Protein AF-A0A2T6DEA9-F1 (afdb_monomer)

Secondary structure (DSSP, 8-state):
-EEEEEEEEE-S-HHHHHHHHHSGGGGGGS--TT-EEEEEES-SS--TT-EEEEEEEETTEEEEEEEEEEEEEEEE-PPPPPPHHHHHHHHHHHSPPPPPP--------PPPP-------------EEEEEEEEEEESSSSEEEEEEEEEESSTT-PEEEEEEEEEE-S-SSSHHHHHHHHHHHHHHHHHHHHHHHHHHHTTSS------HHHHHHHHHHHHHHHHHHHHHHHHHHHT---------

pLDDT: mean 80.17, std 16.61, range [42.41, 98.25]

Nearest PDB structures (foldseek):
  2bk0-assembly2_B  TM=6.418E-01  e=5.448E-05  Apium graveolens
  2wql-assembly1_A  TM=6.397E-01  e=1.063E-04  Daucus carota
  6v8l-assembly2_B  TM=5.892E-01  e=2.642E-05  Arachis hypogaea
  6v8s-assembly10_J  TM=6.037E-01  e=7.197E-05  Arachis hypogaea
  4ryv-assembly1_A  TM=5.699E-01  e=7.197E-05  Lupinus luteus

Sequence (247 aa):
METYERSVIIRTAVGKVFDFFRYTPNIRHLAPFPFRVLDVRMPPLPEAGARTEMDVRTWGLFQRWTLLCKEMREPSRDPLPPHPLAQALRIAADSPPAPAPAAAASPSAAPAPEGPSATGCNVHVAFRARIIMQAEFSPFRVWVHTLTLREAAEGGPVELTDRVDYEHRSGVTSLLLGALVRGEMDRLYTFRQGRAKRILEGASKPHTLSSRDEESQHKANAVRILSENEVRFRETDASPGGDKARR

Foldseek 3Di:
DDKDKDKDKFQFAPQLLLLCVQQVVNVQLLFAPPKGFPDWDFDRGDAQQGKIWTWIAHPNDTDIWIKGWHHWFHKDQPWDPQDPVNVVVVVVVPPDPDPPDPDDDDDDDDDDDDDPPPPDPPQGFRIKIKIWMWIPDDQFPTWIWMWIWTASDHSHIIMIMIMIDTHHPDDPVCPVVVVVVNVVVCVSVVSSNVSSSCVRNVVDDPDPPDVVVSVVVVVVVVVVVVVVVVVVVVVVVPPPPPDPDDD

Radius of gyration: 25.63 Å; Cα contacts (8 Å, |Δi|>4): 360; chains: 1; bounding box: 54×74×80 Å

Mean predicted aligned error: 12.55 Å

Structure (mmCIF, N/CA/C/O backbone):
data_AF-A0A2T6DEA9-F1
#
_entry.id   AF-A0A2T6DEA9-F1
#
loop_
_atom_site.group_PDB
_atom_site.id
_atom_site.type_symbol
_atom_site.label_atom_id
_atom_site.label_alt_id
_atom_site.label_comp_id
_atom_site.label_asym_id
_atom_site.label_entity_id
_atom_site.label_seq_id
_atom_site.pdbx_PDB_ins_code
_atom_site.Cartn_x
_atom_site.Cartn_y
_atom_site.Cartn_z
_atom_site.occupancy
_atom_site.B_iso_or_equiv
_atom_site.auth_seq_id
_atom_site.auth_comp_id
_atom_site.auth_asym_id
_atom_site.auth_atom_id
_atom_site.pdbx_PDB_model_num
ATOM 1 N N . MET A 1 1 ? 9.408 13.019 -11.943 1.00 90.94 1 MET A N 1
ATOM 2 C CA . MET A 1 1 ? 8.778 12.336 -10.798 1.00 90.94 1 MET A CA 1
ATOM 3 C C . MET A 1 1 ? 7.283 12.532 -10.912 1.00 90.94 1 MET A C 1
ATOM 5 O O . MET A 1 1 ? 6.853 13.660 -11.117 1.00 90.94 1 MET A O 1
ATOM 9 N N . GLU A 1 2 ? 6.522 11.449 -10.851 1.00 93.19 2 GLU A N 1
ATOM 10 C CA . GLU A 1 2 ? 5.064 11.455 -10.940 1.00 93.19 2 GLU A CA 1
ATOM 11 C C . GLU A 1 2 ? 4.460 10.966 -9.627 1.00 93.19 2 GLU A C 1
ATOM 13 O O . GLU A 1 2 ? 5.074 10.178 -8.908 1.00 93.19 2 GLU A O 1
ATOM 18 N N . THR A 1 3 ? 3.240 11.418 -9.347 1.00 95.38 3 THR A N 1
ATOM 19 C CA . THR A 1 3 ? 2.471 11.012 -8.172 1.00 95.38 3 THR A CA 1
ATOM 20 C C . THR A 1 3 ? 1.111 10.474 -8.603 1.00 95.38 3 THR A C 1
ATOM 22 O O . THR A 1 3 ? 0.393 11.106 -9.387 1.00 95.38 3 THR A O 1
ATOM 25 N N . TYR A 1 4 ? 0.738 9.330 -8.041 1.00 96.44 4 TYR A N 1
ATOM 26 C CA . TYR A 1 4 ? -0.604 8.763 -8.075 1.00 96.44 4 TYR A CA 1
ATOM 27 C C . TYR A 1 4 ? -1.176 8.729 -6.652 1.00 96.44 4 TYR A C 1
ATOM 29 O O . TYR A 1 4 ? -0.461 8.378 -5.718 1.00 96.44 4 TYR A O 1
ATOM 37 N N . GLU A 1 5 ? -2.447 9.081 -6.471 1.00 97.62 5 GLU A N 1
ATOM 38 C CA . GLU A 1 5 ? -3.094 9.098 -5.156 1.00 97.62 5 GLU A CA 1
ATOM 39 C C . GLU A 1 5 ? -4.559 8.673 -5.270 1.00 97.62 5 GLU A C 1
ATOM 41 O O . GLU A 1 5 ? -5.247 9.056 -6.219 1.00 97.62 5 GLU A O 1
ATOM 46 N N . ARG A 1 6 ? -5.036 7.871 -4.312 1.00 96.69 6 ARG A N 1
ATOM 47 C CA . ARG A 1 6 ? -6.435 7.440 -4.236 1.00 96.69 6 ARG A CA 1
ATOM 48 C C . ARG A 1 6 ? -6.865 7.191 -2.794 1.00 96.69 6 ARG A C 1
ATOM 50 O O . ARG A 1 6 ? -6.154 6.507 -2.058 1.00 96.69 6 ARG A O 1
ATOM 57 N N . SER A 1 7 ? -8.064 7.647 -2.438 1.00 96.94 7 SER A N 1
ATOM 58 C CA . SER A 1 7 ? -8.697 7.379 -1.140 1.00 96.94 7 SER A CA 1
ATOM 59 C C . SER A 1 7 ? -9.923 6.466 -1.253 1.00 96.94 7 SER A C 1
ATOM 61 O O . SER A 1 7 ? -10.664 6.506 -2.237 1.00 96.94 7 SER A O 1
ATOM 63 N N . VAL A 1 8 ? -10.187 5.696 -0.195 1.00 96.88 8 VAL A N 1
ATOM 64 C CA . VAL A 1 8 ? -11.438 4.959 0.019 1.00 96.88 8 VAL A CA 1
ATOM 65 C C . VAL A 1 8 ? -11.864 5.040 1.485 1.00 96.88 8 VAL A C 1
ATOM 67 O O . VAL A 1 8 ? -11.031 5.023 2.386 1.00 96.88 8 VAL A O 1
ATOM 70 N N . ILE A 1 9 ? -13.175 5.078 1.730 1.00 96.75 9 ILE A N 1
ATOM 71 C CA . ILE A 1 9 ? -13.744 4.973 3.079 1.00 96.75 9 ILE A CA 1
ATOM 72 C C . ILE A 1 9 ? -14.083 3.512 3.395 1.00 96.75 9 ILE A C 1
ATOM 74 O O . ILE A 1 9 ? -14.836 2.880 2.639 1.00 96.75 9 ILE A O 1
ATOM 78 N N . ILE A 1 10 ? -13.564 3.013 4.521 1.00 96.12 10 ILE A N 1
ATOM 79 C CA . ILE A 1 10 ? -13.783 1.666 5.062 1.00 96.12 10 ILE A CA 1
ATOM 80 C C . ILE A 1 10 ? -14.450 1.779 6.440 1.00 96.12 10 ILE A C 1
ATOM 82 O O . ILE A 1 10 ? -13.928 2.414 7.353 1.00 96.12 10 ILE A O 1
ATOM 86 N N . ARG A 1 11 ? -15.613 1.151 6.606 1.00 95.25 11 ARG A N 1
ATOM 87 C CA . ARG A 1 11 ? -16.423 1.157 7.833 1.00 95.25 11 ARG A CA 1
ATOM 88 C C . ARG A 1 11 ? -15.934 0.099 8.825 1.00 95.25 11 ARG A C 1
ATOM 90 O O . ARG A 1 11 ? -16.594 -0.910 9.053 1.00 95.25 11 ARG A O 1
ATOM 97 N N . THR A 1 12 ? -14.749 0.312 9.384 1.00 93.88 12 THR A N 1
ATOM 98 C CA . THR A 1 12 ? -14.169 -0.532 10.437 1.00 93.88 12 THR A CA 1
ATOM 99 C C . THR A 1 12 ? -13.166 0.272 11.264 1.00 93.88 12 THR A C 1
ATOM 101 O O . THR A 1 12 ? -12.671 1.285 10.786 1.00 93.88 12 THR A O 1
ATOM 104 N N . ALA A 1 13 ? -12.809 -0.213 12.455 1.00 93.00 13 ALA A N 1
ATOM 105 C CA . ALA A 1 13 ? -11.789 0.407 13.302 1.00 93.00 13 ALA A CA 1
ATOM 106 C C . ALA A 1 13 ? -10.409 0.491 12.619 1.00 93.00 13 ALA A C 1
ATOM 108 O O . ALA A 1 13 ? -9.982 -0.459 11.949 1.00 93.00 13 ALA A O 1
ATOM 109 N N . VAL A 1 14 ? -9.683 1.590 12.860 1.00 94.81 14 VAL A N 1
ATOM 110 C CA . VAL A 1 14 ? -8.361 1.870 12.266 1.00 94.81 14 VAL A CA 1
ATOM 111 C C . VAL A 1 14 ? -7.332 0.776 12.535 1.00 94.81 14 VAL A C 1
ATOM 113 O O . VAL A 1 14 ? -6.612 0.397 11.613 1.00 94.81 14 VAL A O 1
ATOM 116 N N . GLY A 1 15 ? -7.316 0.204 13.745 1.00 93.56 15 GLY A N 1
ATOM 117 C CA . GLY A 1 15 ? -6.406 -0.885 14.113 1.00 93.56 15 GLY A CA 1
ATOM 118 C C . GLY A 1 15 ? -6.571 -2.103 13.206 1.00 93.56 15 GLY A C 1
ATOM 119 O O . GLY A 1 15 ? -5.598 -2.608 12.664 1.00 93.56 15 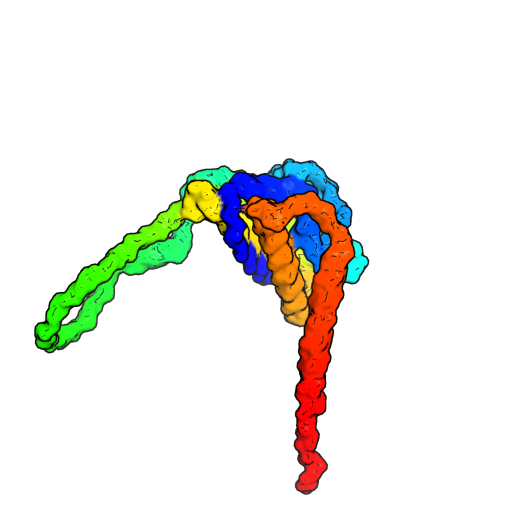GLY A O 1
ATOM 120 N N . LYS A 1 16 ? -7.817 -2.486 12.901 1.00 95.00 16 LYS A N 1
ATOM 121 C CA . LYS A 1 16 ? -8.101 -3.611 11.999 1.00 95.00 16 LYS A CA 1
ATOM 122 C C . LYS A 1 16 ? -7.613 -3.344 10.572 1.00 95.00 16 LYS A C 1
ATOM 124 O O . LYS A 1 16 ? -7.107 -4.253 9.918 1.00 95.00 16 LYS A O 1
ATOM 129 N N . VAL A 1 17 ? -7.778 -2.114 10.070 1.00 96.19 17 VAL A N 1
ATOM 130 C CA . VAL A 1 17 ? -7.259 -1.734 8.743 1.00 96.19 17 VAL A CA 1
ATOM 131 C C . VAL A 1 17 ? -5.733 -1.774 8.748 1.00 96.19 17 VAL A C 1
ATOM 133 O O . VAL A 1 17 ? -5.133 -2.333 7.832 1.00 96.19 17 VAL A O 1
ATOM 136 N N . PHE A 1 18 ? -5.109 -1.216 9.786 1.00 96.25 18 PHE A N 1
ATOM 137 C CA . PHE A 1 18 ? -3.660 -1.194 9.944 1.00 96.25 18 PHE A CA 1
ATOM 138 C C . PHE A 1 18 ? -3.073 -2.606 9.982 1.00 96.25 18 PHE A C 1
ATOM 140 O O . PHE A 1 18 ? -2.222 -2.927 9.154 1.00 96.25 18 PHE A O 1
ATOM 147 N N . ASP A 1 19 ? -3.591 -3.475 10.850 1.00 95.06 19 ASP A N 1
ATOM 148 C CA . ASP A 1 19 ? -3.145 -4.864 10.982 1.00 95.06 19 ASP A CA 1
ATOM 149 C C . ASP A 1 19 ? -3.311 -5.642 9.675 1.00 95.06 19 ASP A C 1
ATOM 151 O O . ASP A 1 19 ? -2.447 -6.434 9.300 1.00 95.06 19 ASP A O 1
ATOM 155 N N . PHE A 1 20 ? -4.384 -5.377 8.924 1.00 96.06 20 PHE A N 1
ATOM 156 C CA . PHE A 1 20 ? -4.600 -5.998 7.622 1.00 96.06 20 PHE A CA 1
ATOM 157 C C . PHE A 1 20 ? -3.511 -5.635 6.604 1.00 96.06 20 PHE A C 1
ATOM 159 O O . PHE A 1 20 ? -3.043 -6.521 5.889 1.00 96.06 20 PHE A O 1
ATOM 166 N N . PHE A 1 21 ? -3.092 -4.368 6.532 1.00 95.75 21 PHE A N 1
ATOM 167 C CA . PHE A 1 21 ? -2.013 -3.947 5.628 1.00 95.75 21 PHE A CA 1
ATOM 168 C C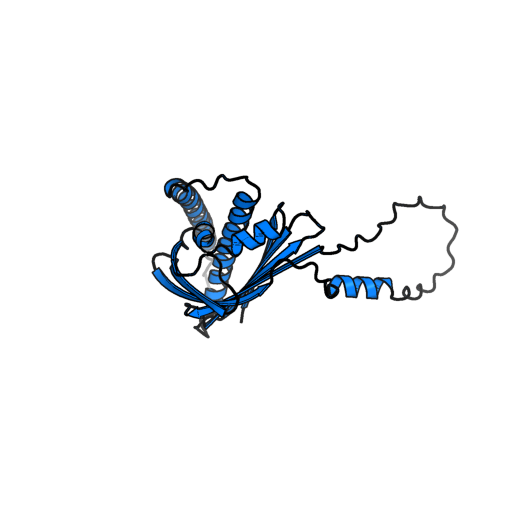 . PHE A 1 21 ? -0.615 -4.265 6.161 1.00 95.75 21 PHE A C 1
ATOM 170 O O . PHE A 1 21 ? 0.304 -4.446 5.362 1.00 95.75 21 PHE A O 1
ATOM 177 N N . ARG A 1 22 ? -0.456 -4.369 7.483 1.00 94.38 22 ARG A N 1
ATOM 178 C CA . ARG A 1 22 ? 0.770 -4.845 8.128 1.00 94.38 22 ARG A CA 1
ATOM 179 C C . ARG A 1 22 ? 0.973 -6.341 7.898 1.00 94.38 22 ARG A C 1
ATOM 181 O O . ARG A 1 22 ? 2.111 -6.762 7.738 1.00 94.38 22 ARG A O 1
ATOM 188 N N . TYR A 1 23 ? -0.094 -7.141 7.845 1.00 94.12 23 TYR A N 1
ATOM 189 C CA . TYR A 1 23 ? 0.009 -8.579 7.606 1.00 94.12 23 TYR A CA 1
ATOM 190 C C . TYR A 1 23 ? 0.319 -8.883 6.139 1.00 94.12 23 TYR A C 1
ATOM 192 O O . TYR A 1 23 ? -0.548 -8.899 5.264 1.00 94.12 23 TYR A O 1
ATOM 200 N N . THR A 1 24 ? 1.589 -9.145 5.863 1.00 89.38 24 THR A N 1
ATOM 201 C CA . THR A 1 24 ? 2.127 -9.165 4.500 1.00 89.38 24 THR A CA 1
ATOM 202 C C . THR A 1 24 ? 1.551 -10.238 3.579 1.00 89.38 24 THR A C 1
ATOM 204 O O . THR A 1 24 ? 1.389 -9.938 2.392 1.00 89.38 24 THR A O 1
ATOM 207 N N . PRO A 1 25 ? 1.136 -11.434 4.050 1.00 90.31 25 PRO A N 1
ATOM 208 C CA . PRO A 1 25 ? 0.460 -12.397 3.184 1.00 90.31 25 PRO A CA 1
ATOM 209 C C . PRO A 1 25 ? -0.828 -11.857 2.546 1.00 90.31 25 PRO A C 1
ATOM 211 O O . PRO A 1 25 ? -1.186 -12.299 1.451 1.00 90.31 25 PRO A O 1
ATOM 214 N N . ASN A 1 26 ? -1.482 -10.852 3.149 1.00 93.69 26 ASN A N 1
ATOM 215 C CA . ASN A 1 26 ? -2.696 -10.256 2.586 1.00 93.69 26 ASN A CA 1
ATOM 216 C C . ASN A 1 26 ? -2.471 -9.593 1.226 1.00 93.69 26 ASN A C 1
ATOM 218 O O . ASN A 1 26 ? -3.418 -9.485 0.447 1.00 93.69 26 ASN A O 1
ATOM 222 N N . ILE A 1 27 ? -1.240 -9.191 0.889 1.00 92.19 27 ILE A N 1
ATOM 223 C CA . ILE A 1 27 ? -0.950 -8.529 -0.389 1.00 92.19 27 ILE A CA 1
ATOM 224 C C . ILE A 1 27 ? -1.313 -9.403 -1.598 1.00 92.19 27 ILE A C 1
ATOM 226 O O . ILE A 1 27 ? -1.732 -8.882 -2.631 1.00 92.19 27 ILE A O 1
ATOM 230 N N . ARG A 1 28 ? -1.249 -10.736 -1.453 1.00 91.69 28 ARG A N 1
ATOM 231 C CA . ARG A 1 28 ? -1.644 -11.692 -2.501 1.00 91.69 28 ARG A CA 1
ATOM 232 C C . ARG A 1 28 ? -3.125 -11.584 -2.855 1.00 91.69 28 ARG A C 1
ATOM 234 O O . ARG A 1 28 ? -3.504 -11.864 -3.985 1.00 91.69 28 ARG A O 1
ATOM 241 N N . HIS A 1 29 ? -3.954 -11.139 -1.914 1.00 91.12 29 HIS A N 1
ATOM 242 C CA . HIS A 1 29 ? -5.386 -10.934 -2.118 1.00 91.12 29 HIS A CA 1
ATOM 243 C C . HIS A 1 29 ? -5.726 -9.557 -2.691 1.00 91.12 29 HIS A C 1
ATOM 245 O O . HIS A 1 29 ? -6.888 -9.308 -2.997 1.00 91.12 29 HIS A O 1
ATOM 251 N N . LEU A 1 30 ? -4.748 -8.656 -2.806 1.00 93.94 30 LEU A N 1
ATOM 252 C CA . LEU A 1 30 ? -4.941 -7.265 -3.224 1.00 93.94 30 LEU A CA 1
ATOM 253 C C . LEU A 1 30 ? -4.434 -6.977 -4.644 1.00 93.94 30 LEU A C 1
ATOM 255 O O . LEU A 1 30 ? -4.515 -5.841 -5.105 1.00 93.94 30 LEU A O 1
ATOM 259 N N . ALA A 1 31 ? -3.916 -7.995 -5.325 1.00 90.19 31 ALA A N 1
ATOM 260 C CA . ALA A 1 31 ? -3.309 -7.913 -6.643 1.00 90.19 31 ALA A CA 1
ATOM 261 C C . ALA A 1 31 ? -4.317 -8.365 -7.727 1.00 90.19 31 ALA A C 1
ATOM 263 O O . ALA A 1 31 ? -4.687 -9.539 -7.742 1.00 90.19 31 ALA A O 1
ATOM 264 N N . PRO A 1 32 ? -4.806 -7.470 -8.608 1.00 87.81 32 PRO A N 1
ATOM 265 C CA . PRO A 1 32 ? -5.711 -7.834 -9.693 1.00 87.81 32 PRO A CA 1
ATOM 266 C C . PRO A 1 32 ? -4.971 -8.498 -10.841 1.00 87.81 32 PRO A C 1
ATOM 268 O O . PRO A 1 32 ? -3.916 -8.027 -11.242 1.00 87.81 32 PRO A O 1
ATOM 271 N N . PHE A 1 33 ? -5.589 -9.460 -11.524 1.00 78.75 33 PHE A N 1
ATOM 272 C CA . PHE A 1 33 ? -5.097 -9.870 -12.842 1.00 78.75 33 PHE A CA 1
ATOM 273 C C . PHE A 1 33 ? -4.982 -8.657 -13.807 1.00 78.75 33 PHE A C 1
ATOM 275 O O . PHE A 1 33 ? -5.868 -7.799 -13.806 1.00 78.75 33 PHE A O 1
ATOM 282 N N . PRO A 1 34 ? -3.931 -8.561 -14.649 1.00 84.62 34 PRO A N 1
ATOM 283 C CA . PRO A 1 34 ? -2.827 -9.508 -14.831 1.00 84.62 34 PRO A CA 1
ATOM 284 C C . PRO A 1 34 ? -1.667 -9.353 -13.833 1.00 84.62 34 PRO A C 1
ATOM 286 O O . PRO A 1 34 ? -0.699 -10.101 -13.946 1.00 84.62 34 PRO A O 1
ATOM 289 N N . PHE A 1 35 ? -1.745 -8.417 -12.885 1.00 87.62 35 PHE A N 1
ATOM 290 C CA . PHE A 1 35 ? -0.771 -8.213 -11.812 1.00 87.62 35 PHE A CA 1
ATOM 291 C C . PHE A 1 35 ? -0.974 -9.248 -10.694 1.00 87.62 35 PHE A C 1
ATOM 293 O O . PHE A 1 35 ? -1.902 -9.173 -9.895 1.00 87.62 35 PHE A O 1
ATOM 300 N N . ARG A 1 36 ? -0.101 -10.250 -10.617 1.00 90.38 36 ARG A N 1
ATOM 301 C CA . ARG A 1 36 ? -0.164 -11.286 -9.578 1.00 90.38 36 ARG A CA 1
ATOM 302 C C . ARG A 1 36 ? 1.068 -11.237 -8.703 1.00 90.38 36 ARG A C 1
ATOM 304 O O . ARG A 1 36 ? 2.186 -11.248 -9.207 1.00 90.38 36 ARG A O 1
ATOM 311 N N . VAL A 1 37 ? 0.853 -11.271 -7.396 1.00 91.50 37 VAL A N 1
ATOM 312 C CA . VAL A 1 37 ? 1.920 -11.548 -6.437 1.00 91.50 37 VAL A CA 1
ATOM 313 C C . VAL A 1 37 ? 2.038 -13.061 -6.305 1.00 91.50 37 VAL A C 1
ATOM 315 O O . VAL A 1 37 ? 1.124 -13.713 -5.803 1.00 91.50 37 VAL A O 1
ATOM 318 N N . LEU A 1 38 ? 3.133 -13.616 -6.817 1.00 91.12 38 LEU A N 1
ATOM 319 C CA . LEU A 1 38 ? 3.389 -15.055 -6.835 1.00 91.12 38 LEU A CA 1
ATOM 320 C C . LEU A 1 38 ? 3.958 -15.528 -5.500 1.00 91.12 38 LEU A C 1
ATOM 322 O O . LEU A 1 38 ? 3.481 -16.509 -4.935 1.00 91.12 38 LEU A O 1
ATOM 326 N N . ASP A 1 39 ? 4.958 -14.807 -4.997 1.00 92.94 39 ASP A N 1
ATOM 327 C CA . ASP A 1 39 ? 5.621 -15.112 -3.737 1.00 92.94 39 ASP A CA 1
ATOM 328 C C . ASP A 1 39 ? 5.935 -13.833 -2.959 1.00 92.94 39 ASP A C 1
ATOM 330 O O . ASP A 1 39 ? 6.097 -12.757 -3.536 1.00 92.94 39 ASP A O 1
ATOM 334 N N . VAL A 1 40 ? 5.989 -13.962 -1.636 1.00 92.38 40 VAL A N 1
ATOM 335 C CA . VAL A 1 40 ? 6.346 -12.885 -0.706 1.00 92.38 40 VAL A CA 1
ATOM 336 C C . VAL A 1 40 ? 7.222 -13.513 0.361 1.00 92.38 40 VAL A C 1
ATOM 338 O O . VAL A 1 40 ? 6.751 -14.362 1.117 1.00 92.38 40 VAL A O 1
ATOM 341 N N . ARG A 1 41 ? 8.485 -13.099 0.421 1.00 92.75 41 ARG A N 1
ATOM 342 C CA . ARG A 1 41 ? 9.465 -13.592 1.390 1.00 92.75 41 ARG A CA 1
ATOM 343 C C . ARG A 1 41 ? 9.732 -12.494 2.398 1.00 92.75 41 ARG A C 1
ATOM 345 O O . ARG A 1 41 ? 10.411 -11.512 2.096 1.00 92.75 41 ARG A O 1
ATOM 352 N N . MET A 1 42 ? 9.124 -12.629 3.570 1.00 83.75 42 MET A N 1
ATOM 353 C CA . MET A 1 42 ? 9.217 -11.655 4.652 1.00 83.75 42 MET A CA 1
ATOM 354 C C . MET A 1 42 ? 8.634 -12.231 5.945 1.00 83.75 42 MET A C 1
ATOM 356 O O . MET A 1 42 ? 7.762 -13.103 5.879 1.00 83.75 42 MET A O 1
ATOM 360 N N . PRO A 1 43 ? 9.028 -11.693 7.112 1.00 81.69 43 PRO A N 1
ATOM 361 C CA . PRO A 1 43 ? 8.222 -11.807 8.315 1.00 81.69 43 PRO A CA 1
ATOM 362 C C . PRO A 1 43 ? 6.751 -11.409 8.068 1.00 81.69 43 PRO A C 1
ATOM 364 O O . PRO A 1 43 ? 6.474 -10.460 7.326 1.00 81.69 43 PRO A O 1
ATOM 367 N N . PRO A 1 44 ? 5.786 -12.090 8.706 1.00 82.25 44 PRO A N 1
ATOM 368 C CA . PRO A 1 44 ? 4.367 -11.774 8.546 1.00 82.25 44 PRO A CA 1
ATOM 369 C C . PRO A 1 44 ? 4.008 -10.363 9.032 1.00 82.25 44 PRO A C 1
ATOM 371 O O . PRO A 1 44 ? 3.039 -9.788 8.548 1.00 82.25 44 PRO A O 1
ATOM 374 N N . LEU A 1 45 ? 4.790 -9.810 9.964 1.00 88.94 45 LEU A N 1
ATOM 375 C CA . LEU A 1 45 ? 4.604 -8.491 10.564 1.00 88.94 45 LEU A CA 1
ATOM 376 C C . LEU A 1 45 ? 5.920 -7.701 10.457 1.00 88.94 45 LEU A C 1
ATOM 378 O O . LEU A 1 45 ? 6.766 -7.815 11.340 1.00 88.94 45 LEU A O 1
ATOM 382 N N . PRO A 1 46 ? 6.141 -6.947 9.370 1.00 89.19 46 PRO A N 1
ATOM 383 C CA . PRO A 1 46 ? 7.345 -6.153 9.203 1.00 89.19 46 PRO A CA 1
ATOM 384 C C . PRO A 1 46 ? 7.338 -4.939 10.132 1.00 89.19 46 PRO A C 1
ATOM 386 O O . PRO A 1 46 ? 6.292 -4.356 10.428 1.00 89.19 46 PRO A O 1
ATOM 389 N N . GLU A 1 47 ? 8.537 -4.542 10.537 1.00 94.12 47 GLU A N 1
ATOM 390 C CA . GLU A 1 47 ? 8.818 -3.296 11.246 1.00 94.12 47 GLU A CA 1
ATOM 391 C C . GLU A 1 47 ? 9.557 -2.319 10.318 1.00 94.12 47 GLU A C 1
ATOM 393 O O . GLU A 1 47 ? 9.969 -2.673 9.207 1.00 94.12 47 GLU A O 1
ATOM 398 N N . ALA A 1 48 ? 9.745 -1.074 10.759 1.00 96.00 48 ALA A N 1
ATOM 399 C CA . ALA A 1 48 ? 10.611 -0.142 10.045 1.00 96.00 48 ALA A CA 1
ATOM 400 C C . ALA A 1 48 ? 12.037 -0.720 9.924 1.00 96.00 48 ALA A C 1
ATOM 402 O O . ALA A 1 48 ? 12.581 -1.283 10.867 1.00 96.00 48 ALA A O 1
ATOM 403 N N . GLY A 1 49 ? 12.636 -0.607 8.741 1.00 96.56 49 GLY A N 1
ATOM 404 C CA . GLY A 1 49 ? 13.911 -1.230 8.386 1.00 96.56 49 GLY A CA 1
ATOM 405 C C . GLY A 1 49 ? 13.792 -2.641 7.799 1.00 96.56 49 GLY A C 1
ATOM 406 O O . GLY A 1 49 ? 14.748 -3.112 7.181 1.00 96.56 49 GLY A O 1
ATOM 407 N N . ALA A 1 50 ? 12.638 -3.309 7.919 1.00 95.88 50 ALA A N 1
ATOM 408 C CA . ALA A 1 50 ? 12.446 -4.637 7.345 1.00 95.88 50 ALA A CA 1
ATOM 409 C C . ALA A 1 50 ? 12.439 -4.599 5.809 1.00 95.88 50 ALA A C 1
ATOM 411 O O . ALA A 1 50 ? 11.883 -3.686 5.187 1.00 95.88 50 ALA A O 1
ATOM 412 N N . ARG A 1 51 ? 13.032 -5.633 5.201 1.00 96.44 51 ARG A N 1
ATOM 413 C CA . ARG A 1 51 ? 13.009 -5.858 3.753 1.00 96.44 51 ARG A CA 1
ATOM 414 C C . ARG A 1 51 ? 11.985 -6.918 3.374 1.00 96.44 51 ARG A C 1
ATOM 416 O O . ARG A 1 51 ? 11.846 -7.942 4.037 1.00 96.44 51 ARG A O 1
ATOM 423 N N . THR A 1 52 ? 11.311 -6.662 2.267 1.00 94.31 52 THR A N 1
ATOM 424 C CA . THR A 1 52 ? 10.365 -7.543 1.596 1.00 94.31 52 THR A CA 1
ATOM 425 C C . THR A 1 52 ? 10.940 -7.928 0.251 1.00 94.31 52 THR A C 1
ATOM 427 O O . THR A 1 52 ? 11.203 -7.045 -0.563 1.00 94.31 52 THR A O 1
ATOM 430 N N . GLU A 1 53 ? 11.031 -9.218 -0.039 1.00 96.50 53 GLU A N 1
ATOM 431 C CA . GLU A 1 53 ? 11.166 -9.666 -1.422 1.00 96.50 53 GLU A CA 1
ATOM 432 C C . GLU A 1 53 ? 9.817 -10.157 -1.929 1.00 96.50 53 GLU A C 1
ATOM 434 O O . GLU A 1 53 ? 9.098 -10.884 -1.240 1.00 96.50 53 GLU A O 1
ATOM 439 N N . MET A 1 54 ? 9.459 -9.739 -3.135 1.00 95.69 54 MET A N 1
ATOM 440 C CA . MET A 1 54 ? 8.201 -10.094 -3.765 1.00 95.69 54 MET A CA 1
ATOM 441 C C . MET A 1 54 ? 8.449 -10.495 -5.211 1.00 95.69 54 MET A C 1
ATOM 443 O O . MET A 1 54 ? 9.039 -9.741 -5.984 1.00 95.69 54 MET A O 1
ATOM 447 N N . ASP A 1 55 ? 7.959 -11.669 -5.584 1.00 95.75 55 ASP A N 1
ATOM 448 C CA . ASP A 1 55 ? 7.951 -12.113 -6.970 1.00 95.75 55 ASP A CA 1
ATOM 449 C C . ASP A 1 55 ? 6.588 -11.758 -7.573 1.00 95.75 55 ASP A C 1
ATOM 451 O O . ASP A 1 55 ? 5.535 -12.216 -7.122 1.00 95.75 55 ASP A O 1
ATOM 455 N N . VAL A 1 56 ? 6.608 -10.897 -8.583 1.00 94.00 56 VAL A N 1
ATOM 456 C CA . VAL A 1 56 ? 5.433 -10.327 -9.238 1.00 94.00 56 VAL A CA 1
ATOM 457 C C . VAL A 1 56 ? 5.385 -10.804 -10.680 1.00 94.00 56 VAL A C 1
ATOM 459 O O . VAL A 1 56 ? 6.403 -10.866 -11.369 1.00 94.00 56 VAL A O 1
ATOM 462 N N . ARG A 1 57 ? 4.186 -11.106 -11.169 1.00 91.62 57 ARG A N 1
ATOM 463 C CA . ARG A 1 57 ? 3.931 -11.324 -12.589 1.00 91.62 5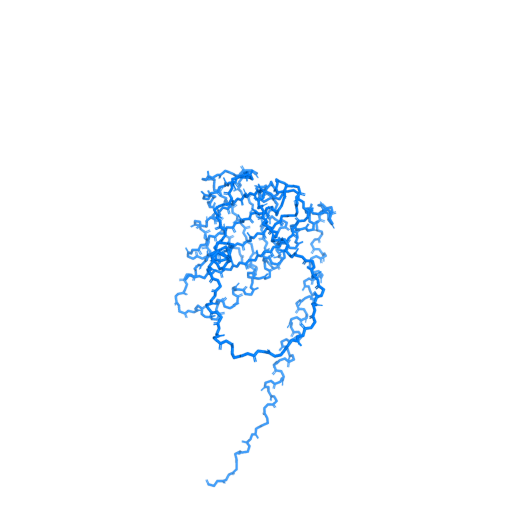7 ARG A CA 1
ATOM 464 C C . ARG A 1 57 ? 3.006 -10.244 -13.111 1.00 91.62 57 ARG A C 1
ATOM 466 O O . ARG A 1 57 ? 1.899 -10.106 -12.607 1.00 91.62 57 ARG A O 1
ATOM 473 N N . THR A 1 58 ? 3.440 -9.536 -14.144 1.00 87.81 58 THR A N 1
ATOM 474 C CA . THR A 1 58 ? 2.689 -8.432 -14.752 1.00 87.81 58 THR A CA 1
ATOM 475 C C . THR A 1 58 ? 2.691 -8.666 -16.256 1.00 87.81 58 THR A C 1
ATOM 477 O O . THR A 1 58 ? 3.757 -8.768 -16.856 1.00 87.81 58 THR A O 1
ATOM 480 N N . TRP A 1 59 ? 1.512 -8.837 -16.866 1.00 82.44 59 TRP A N 1
ATOM 481 C CA . TRP A 1 59 ? 1.372 -9.131 -18.308 1.00 82.44 59 TRP A CA 1
ATOM 482 C C . TRP A 1 59 ? 2.189 -10.348 -18.774 1.00 82.44 59 TRP A C 1
ATOM 484 O O . TRP A 1 59 ? 2.760 -10.374 -19.857 1.00 82.44 59 TRP A O 1
ATOM 494 N N . GLY A 1 60 ? 2.291 -11.367 -17.919 1.00 86.12 60 GLY A N 1
ATOM 495 C CA . GLY A 1 60 ? 3.068 -12.569 -18.208 1.00 86.12 60 GLY A CA 1
ATOM 496 C C . GLY A 1 60 ? 4.557 -12.469 -17.867 1.00 86.12 60 GLY A C 1
ATOM 497 O O . GLY A 1 60 ? 5.157 -13.522 -17.652 1.00 86.12 60 GLY A O 1
ATOM 498 N N . LEU A 1 61 ? 5.115 -11.262 -17.723 1.00 87.56 61 LEU A N 1
ATOM 499 C CA . LEU A 1 61 ? 6.517 -11.025 -17.372 1.00 87.56 61 LEU A CA 1
ATOM 500 C C . LEU A 1 61 ? 6.750 -11.212 -15.875 1.00 87.56 61 LEU A C 1
ATOM 502 O O . LEU A 1 61 ? 6.021 -10.660 -15.051 1.00 87.56 61 LEU A O 1
ATOM 506 N N . PHE A 1 62 ? 7.785 -11.976 -15.537 1.00 93.12 62 PHE A N 1
ATOM 507 C CA . PHE A 1 62 ? 8.235 -12.163 -14.164 1.00 93.12 62 PHE A CA 1
ATOM 508 C C . PHE A 1 62 ? 9.150 -11.010 -13.745 1.00 93.12 62 PHE A C 1
ATOM 510 O O . PHE A 1 62 ? 10.069 -10.637 -14.474 1.00 93.12 62 PHE A O 1
ATOM 517 N N . GLN A 1 63 ? 8.903 -10.453 -12.566 1.00 94.56 63 GLN A N 1
ATOM 518 C CA . GLN A 1 63 ? 9.682 -9.374 -11.981 1.00 94.56 63 GLN A CA 1
ATOM 519 C C . GLN A 1 63 ? 9.890 -9.650 -10.498 1.00 94.56 63 GLN A C 1
ATOM 521 O O . GLN A 1 63 ? 8.937 -9.939 -9.780 1.00 94.56 63 GLN A O 1
ATOM 526 N N . ARG A 1 64 ? 11.121 -9.484 -10.023 1.00 96.19 64 ARG A N 1
ATOM 527 C CA . ARG A 1 64 ? 11.407 -9.452 -8.590 1.00 96.19 64 ARG A CA 1
ATOM 528 C C . ARG A 1 64 ? 11.395 -8.015 -8.101 1.00 96.19 64 ARG A C 1
ATOM 530 O O . ARG A 1 64 ? 11.936 -7.133 -8.764 1.00 96.19 64 ARG A O 1
ATOM 537 N N . TRP A 1 65 ? 10.779 -7.800 -6.952 1.00 96.94 65 TRP A N 1
ATOM 538 C CA . TRP A 1 65 ? 10.744 -6.532 -6.247 1.00 96.94 65 TRP A CA 1
ATOM 539 C C . TRP A 1 65 ? 11.389 -6.706 -4.876 1.00 96.94 65 TRP A C 1
ATOM 541 O O . TRP A 1 65 ? 11.094 -7.673 -4.177 1.00 96.94 65 TRP A O 1
ATOM 551 N N . THR A 1 66 ? 12.225 -5.750 -4.480 1.00 96.88 66 THR A N 1
ATOM 552 C CA . THR A 1 66 ? 12.740 -5.642 -3.109 1.00 96.88 66 THR A CA 1
ATOM 553 C C . THR A 1 66 ? 12.249 -4.328 -2.531 1.00 96.88 66 THR A C 1
ATOM 555 O O . THR A 1 66 ? 12.566 -3.267 -3.071 1.00 96.88 66 THR A O 1
ATOM 558 N N . LEU A 1 67 ? 11.449 -4.390 -1.469 1.00 97.00 67 LEU A N 1
ATOM 559 C CA . LEU A 1 67 ? 10.894 -3.226 -0.784 1.00 97.00 67 LEU A CA 1
ATOM 560 C C . LEU A 1 67 ? 11.511 -3.098 0.607 1.00 97.00 67 LEU A C 1
ATOM 562 O O . LEU A 1 67 ? 11.656 -4.084 1.317 1.00 97.00 67 LEU A O 1
ATOM 566 N N . LEU A 1 68 ? 11.816 -1.876 1.012 1.00 97.25 68 LEU A N 1
ATOM 567 C CA . LEU A 1 68 ? 12.229 -1.504 2.355 1.00 97.25 68 LEU A CA 1
ATOM 568 C C . LEU A 1 68 ? 11.078 -0.760 3.032 1.00 97.25 68 LEU A C 1
ATOM 570 O O . LEU A 1 68 ? 10.611 0.261 2.518 1.00 97.25 68 LEU A O 1
ATOM 574 N N . CYS A 1 69 ? 10.651 -1.232 4.200 1.00 97.25 69 CYS A N 1
ATOM 575 C CA . CYS A 1 69 ? 9.733 -0.491 5.055 1.00 97.25 69 CYS A CA 1
ATOM 576 C C . CYS A 1 69 ? 10.484 0.683 5.694 1.00 97.25 69 CYS A C 1
ATOM 578 O O . CYS A 1 69 ? 11.244 0.503 6.639 1.00 97.25 69 CYS A O 1
ATOM 580 N N . LYS A 1 70 ? 10.323 1.893 5.161 1.00 97.69 70 LYS A N 1
ATOM 581 C CA . LYS A 1 70 ? 11.010 3.097 5.652 1.00 97.69 70 LYS A CA 1
ATOM 582 C C . LYS A 1 70 ? 10.422 3.611 6.959 1.00 97.69 70 LYS A C 1
ATOM 584 O O . LYS A 1 70 ? 11.168 4.006 7.845 1.00 97.69 70 LYS A O 1
ATOM 589 N N . GLU A 1 71 ? 9.099 3.613 7.061 1.00 96.62 71 GLU A N 1
ATOM 590 C CA . GLU A 1 71 ? 8.368 4.080 8.238 1.00 96.62 71 GLU A CA 1
ATOM 591 C C . GLU A 1 71 ? 7.167 3.161 8.461 1.00 96.62 71 GLU A C 1
ATOM 593 O O . GLU A 1 71 ? 6.453 2.824 7.514 1.00 96.62 71 GLU A O 1
ATOM 598 N N . MET A 1 72 ? 6.948 2.782 9.716 1.00 96.25 72 MET A N 1
ATOM 599 C CA . MET A 1 72 ? 5.755 2.088 10.184 1.00 96.25 72 MET A CA 1
ATOM 600 C C . MET A 1 72 ? 5.295 2.816 11.442 1.00 96.25 72 MET A C 1
ATOM 602 O O . MET A 1 72 ? 5.936 2.723 12.485 1.00 96.25 72 MET A O 1
ATOM 606 N N . ARG A 1 73 ? 4.220 3.589 11.325 1.00 95.69 73 ARG A N 1
ATOM 607 C CA . ARG A 1 73 ? 3.607 4.309 12.436 1.00 95.69 73 ARG A CA 1
ATOM 608 C C . ARG A 1 73 ? 2.263 3.676 12.738 1.00 95.69 73 ARG A C 1
ATOM 610 O O . ARG A 1 73 ? 1.357 3.736 11.903 1.00 95.69 73 ARG A O 1
ATOM 617 N N . GLU A 1 74 ? 2.167 3.079 13.916 1.00 94.38 74 GLU A N 1
ATOM 618 C CA . GLU A 1 74 ? 0.933 2.489 14.426 1.00 94.38 74 GLU A CA 1
ATOM 619 C C . GLU A 1 74 ? -0.138 3.565 14.672 1.00 94.38 74 GLU A C 1
ATOM 621 O O . GLU A 1 74 ? 0.202 4.747 14.785 1.00 94.38 74 GLU A O 1
ATOM 626 N N . PRO A 1 75 ? -1.429 3.188 14.734 1.00 92.44 75 PRO A N 1
ATOM 627 C CA . PRO A 1 75 ? -2.500 4.126 15.036 1.00 92.44 75 PRO A CA 1
ATOM 628 C C . PRO A 1 75 ? -2.276 4.819 16.387 1.00 92.44 75 PRO A C 1
ATOM 630 O O . PRO A 1 75 ? -2.469 4.217 17.441 1.00 92.44 75 PRO A O 1
ATOM 633 N N . SER A 1 76 ? -1.894 6.095 16.363 1.00 88.50 76 SER A N 1
ATOM 634 C CA . SER A 1 76 ? -1.777 6.937 17.557 1.00 88.50 76 SER A CA 1
ATOM 635 C C . SER A 1 76 ? -2.848 8.027 17.553 1.00 88.50 76 SER A C 1
ATOM 637 O O . SER A 1 76 ? -3.330 8.443 16.494 1.00 88.50 76 SER A O 1
ATOM 639 N N . ARG A 1 77 ? -3.198 8.513 18.752 1.00 74.25 77 ARG A N 1
ATOM 640 C CA . ARG A 1 77 ? -4.073 9.682 18.955 1.00 74.25 77 ARG A CA 1
ATOM 641 C C . ARG A 1 77 ? -3.345 11.015 18.751 1.00 74.25 77 ARG A C 1
ATOM 643 O O . ARG A 1 77 ? -3.802 12.036 19.263 1.00 74.25 77 ARG A O 1
ATOM 650 N N . ASP A 1 78 ? -2.198 11.022 18.069 1.00 71.06 78 ASP A N 1
ATOM 651 C CA . ASP A 1 78 ? -1.406 12.243 17.939 1.00 71.06 78 ASP A CA 1
ATOM 652 C C . ASP A 1 78 ? -2.265 13.346 17.304 1.00 71.06 78 ASP A C 1
ATOM 654 O O . ASP A 1 78 ? -2.810 13.145 16.207 1.00 71.06 78 ASP A O 1
ATOM 658 N N . PRO A 1 79 ? -2.414 14.506 17.972 1.00 58.62 79 PRO A N 1
ATOM 659 C CA . PRO A 1 79 ? -3.231 15.583 17.452 1.00 58.62 79 PRO A CA 1
ATOM 660 C C . PRO A 1 79 ? -2.699 16.000 16.084 1.00 58.62 79 PRO A C 1
ATOM 662 O O . PRO A 1 79 ? -1.491 16.124 15.865 1.00 58.62 79 PRO A O 1
ATOM 665 N N . LEU A 1 80 ? -3.618 16.206 15.139 1.00 55.47 80 LEU A N 1
ATOM 666 C CA . LEU A 1 80 ? -3.249 16.690 13.819 1.00 55.47 80 LEU A CA 1
ATOM 667 C C . LEU A 1 80 ? -2.447 17.991 13.943 1.00 55.47 80 LEU A C 1
ATOM 669 O O . LEU A 1 80 ? -2.939 18.921 14.587 1.00 55.47 80 LEU A O 1
ATOM 673 N N . PRO A 1 81 ? -1.326 18.157 13.216 1.00 59.56 81 PRO A N 1
ATOM 674 C CA . PRO A 1 81 ? -1.000 19.497 12.760 1.00 59.56 81 PRO A CA 1
ATOM 675 C C . PRO A 1 81 ? -2.210 19.990 11.943 1.00 59.56 81 PRO A C 1
ATOM 677 O O . PRO A 1 81 ? -2.742 19.213 11.139 1.00 59.56 81 PRO A O 1
ATOM 680 N N . PRO A 1 82 ? -2.707 21.216 12.174 1.00 58.50 82 PRO A N 1
ATOM 681 C CA . PRO A 1 82 ? -3.925 21.705 11.538 1.00 58.50 82 PRO A CA 1
ATOM 682 C C . PRO A 1 82 ? -3.842 21.525 10.019 1.00 58.50 82 PRO A C 1
ATOM 684 O O . PRO A 1 82 ? -2.833 21.851 9.396 1.00 58.50 82 PRO A O 1
ATOM 687 N N . HIS A 1 83 ? -4.888 20.949 9.417 1.00 60.16 83 HIS A N 1
ATOM 688 C CA . HIS A 1 83 ? -4.939 20.773 7.967 1.00 60.16 83 HIS A CA 1
ATOM 689 C C . HIS A 1 83 ? -4.810 22.150 7.294 1.00 60.16 83 HIS A C 1
ATOM 691 O O . HIS A 1 83 ? -5.518 23.058 7.727 1.00 60.16 83 HIS A O 1
ATOM 697 N N . PRO A 1 84 ? -4.010 22.332 6.225 1.00 68.38 84 PRO A N 1
ATOM 698 C CA . PRO A 1 84 ? -3.827 23.641 5.594 1.00 68.38 84 PRO A CA 1
ATOM 699 C C . PRO A 1 84 ? -5.148 24.311 5.202 1.00 68.38 84 PRO A C 1
ATOM 701 O O . PRO A 1 84 ? -5.315 25.499 5.429 1.00 68.38 84 PRO A O 1
ATOM 704 N N . LEU A 1 85 ? -6.131 23.546 4.706 1.00 60.09 85 LEU A N 1
ATOM 705 C CA . LEU A 1 85 ? -7.483 24.071 4.452 1.00 60.09 85 LEU A CA 1
ATOM 706 C C . LEU A 1 85 ? -8.249 24.434 5.727 1.00 60.09 85 LEU A C 1
ATOM 708 O O . LEU A 1 85 ? -8.940 25.439 5.735 1.00 60.09 85 LEU A O 1
ATOM 712 N N . ALA A 1 86 ? -8.134 23.659 6.808 1.00 62.31 86 ALA A N 1
ATOM 713 C CA . ALA A 1 86 ? -8.779 24.014 8.074 1.00 62.31 86 ALA A CA 1
ATOM 714 C C . ALA A 1 86 ? -8.132 25.266 8.686 1.00 62.31 86 ALA A C 1
ATOM 716 O O . ALA A 1 86 ? -8.817 26.097 9.270 1.00 62.31 86 ALA A O 1
ATOM 717 N N . GLN A 1 87 ? -6.820 25.425 8.506 1.00 66.56 87 GLN A N 1
ATOM 718 C CA . GLN A 1 87 ? -6.081 26.613 8.908 1.00 66.56 87 GLN A CA 1
ATOM 719 C C . GLN A 1 87 ? -6.441 27.813 8.027 1.00 66.56 87 GLN A C 1
ATOM 721 O O . GLN A 1 87 ? -6.711 28.876 8.563 1.00 66.56 87 GLN A O 1
ATOM 726 N N . ALA A 1 88 ? -6.539 27.640 6.708 1.00 65.25 88 ALA A N 1
ATOM 727 C CA . ALA A 1 88 ? -6.979 28.680 5.782 1.00 65.25 88 ALA A CA 1
ATOM 728 C C . ALA A 1 88 ? -8.432 29.105 6.040 1.00 65.25 88 ALA A C 1
ATOM 730 O O . ALA A 1 88 ? -8.726 30.292 6.012 1.00 65.25 88 ALA A O 1
ATOM 731 N N . LEU A 1 89 ? -9.328 28.161 6.348 1.00 69.25 89 LEU A N 1
ATOM 732 C CA . LEU A 1 89 ? -10.713 28.453 6.722 1.00 69.25 89 LEU A CA 1
ATOM 733 C C . LEU A 1 89 ? -10.804 29.169 8.071 1.00 69.25 89 LEU A C 1
ATOM 735 O O . LEU A 1 89 ? -11.599 30.092 8.193 1.00 69.25 89 LEU A O 1
ATOM 739 N N . ARG A 1 90 ? -9.978 28.802 9.061 1.00 67.94 90 ARG A N 1
ATOM 740 C CA . ARG A 1 90 ? -9.868 29.561 10.318 1.00 67.94 90 ARG A CA 1
ATOM 741 C C . ARG A 1 90 ? -9.335 30.967 10.076 1.00 67.94 90 ARG A C 1
ATOM 743 O O . ARG A 1 90 ? -9.963 31.914 10.508 1.00 67.94 90 ARG A O 1
ATOM 750 N N . ILE A 1 91 ? -8.260 31.115 9.301 1.00 71.88 91 ILE A N 1
ATOM 751 C CA . ILE A 1 91 ? -7.710 32.428 8.928 1.00 71.88 91 ILE A CA 1
ATOM 752 C C . ILE A 1 91 ? -8.760 33.273 8.192 1.00 71.88 91 ILE A C 1
ATOM 754 O O . ILE A 1 91 ? -8.867 34.467 8.448 1.00 71.88 91 ILE A O 1
ATOM 758 N N . ALA A 1 92 ? -9.553 32.673 7.302 1.00 69.69 92 ALA A N 1
ATOM 759 C CA . ALA A 1 92 ? -10.632 33.363 6.602 1.00 69.69 92 ALA A CA 1
ATOM 760 C C . ALA A 1 92 ? -11.800 33.736 7.533 1.00 69.69 92 ALA A C 1
ATOM 762 O O . ALA A 1 92 ? -12.382 34.800 7.361 1.00 69.69 92 ALA A O 1
ATOM 763 N N . ALA A 1 93 ? -12.129 32.891 8.514 1.00 73.06 93 ALA A N 1
ATOM 764 C CA . ALA A 1 93 ? -13.171 33.160 9.507 1.00 73.06 93 ALA A CA 1
ATOM 765 C C . ALA A 1 93 ? -12.746 34.205 10.555 1.00 73.06 93 ALA A C 1
ATOM 767 O O . ALA A 1 93 ? -13.579 34.982 11.009 1.00 73.06 93 ALA A O 1
ATOM 768 N N . ASP A 1 94 ? -11.459 34.238 10.904 1.00 78.12 94 ASP A N 1
ATOM 769 C CA . ASP A 1 94 ? -10.860 35.199 11.836 1.00 78.12 94 ASP A CA 1
ATOM 770 C C . ASP A 1 94 ? -10.454 36.511 11.137 1.00 78.12 94 ASP A C 1
ATOM 772 O O . ASP A 1 94 ? -10.116 37.496 11.797 1.00 78.12 94 ASP A O 1
ATOM 776 N N . SER A 1 95 ? -10.479 36.550 9.798 1.00 77.19 95 SER A N 1
ATOM 777 C CA . SER A 1 95 ? -10.269 37.787 9.049 1.00 77.19 95 SER A CA 1
ATOM 778 C C . SER A 1 95 ? -11.451 38.725 9.299 1.00 77.19 95 SER A C 1
ATOM 780 O O . SER A 1 95 ? -12.600 38.305 9.140 1.00 77.19 95 SER A O 1
ATOM 782 N N . PRO A 1 96 ? -11.208 39.997 9.669 1.00 83.38 96 PRO A N 1
ATOM 783 C CA . PRO A 1 96 ? -12.288 40.956 9.828 1.00 83.38 96 PRO A CA 1
ATOM 784 C C . PRO A 1 96 ? -13.089 41.024 8.522 1.00 83.38 96 PRO A C 1
ATOM 786 O O . PRO A 1 96 ? -12.486 40.978 7.442 1.00 83.38 96 PRO A O 1
ATOM 789 N N . PRO A 1 97 ? -14.431 41.111 8.593 1.00 79.19 97 PRO A N 1
ATOM 790 C CA . PRO A 1 97 ? -15.244 41.229 7.395 1.00 79.19 97 PRO A CA 1
ATOM 791 C C . PRO A 1 97 ? -14.709 42.396 6.570 1.00 79.19 97 PRO A C 1
ATOM 793 O O . PRO A 1 97 ? -14.415 43.464 7.117 1.00 79.19 97 PRO A O 1
ATOM 796 N N . ALA A 1 98 ? -14.542 42.174 5.263 1.00 77.81 98 ALA A N 1
ATOM 797 C CA . ALA A 1 98 ? -14.156 43.240 4.353 1.00 77.81 98 ALA A CA 1
ATOM 798 C C . ALA A 1 98 ? -15.065 44.452 4.620 1.00 77.81 98 ALA A C 1
ATOM 800 O O . ALA A 1 98 ? -16.273 44.252 4.800 1.00 77.81 98 ALA A O 1
ATOM 801 N N . PRO A 1 99 ? -14.513 45.679 4.705 1.00 78.25 99 PRO A N 1
ATOM 802 C CA . PRO A 1 99 ? -15.317 46.859 4.972 1.00 78.25 99 PRO A CA 1
ATOM 803 C C . PRO A 1 99 ? -16.459 46.873 3.967 1.00 78.25 99 PRO A C 1
ATOM 805 O O . PRO A 1 99 ? -16.226 46.778 2.759 1.00 78.25 99 PRO A O 1
ATOM 808 N N . ALA A 1 100 ? -17.688 46.900 4.486 1.00 67.06 100 ALA A N 1
ATOM 809 C CA . ALA A 1 100 ? -18.871 46.889 3.651 1.00 67.06 100 ALA A CA 1
ATOM 810 C C . ALA A 1 100 ? -18.710 47.993 2.594 1.00 67.06 100 ALA A C 1
ATOM 812 O O . ALA A 1 100 ? -18.359 49.121 2.964 1.00 67.06 100 ALA A O 1
ATOM 813 N N . PRO A 1 101 ? -18.908 47.698 1.295 1.00 69.94 101 PRO A N 1
ATOM 814 C CA . PRO A 1 101 ? -18.950 48.754 0.298 1.00 69.94 101 PRO A CA 1
ATOM 815 C C . PRO A 1 101 ? -19.980 49.767 0.786 1.00 69.94 101 PRO A C 1
ATOM 817 O O . PRO A 1 101 ? -21.077 49.365 1.170 1.00 69.94 101 PRO A O 1
ATOM 820 N N . ALA A 1 102 ? -19.587 51.041 0.863 1.00 65.50 102 ALA A N 1
ATOM 821 C CA . ALA A 1 102 ? -20.410 52.111 1.411 1.00 65.50 102 ALA A CA 1
ATOM 822 C C . ALA A 1 102 ? -21.795 52.083 0.746 1.00 65.50 102 ALA A C 1
ATOM 824 O O . ALA A 1 102 ? -21.965 52.521 -0.392 1.00 65.50 102 ALA A O 1
ATOM 825 N N . ALA A 1 103 ? -22.766 51.482 1.433 1.00 54.91 103 ALA A N 1
ATOM 826 C CA . ALA A 1 103 ? -24.094 51.264 0.900 1.00 54.91 103 ALA A CA 1
ATOM 827 C C . ALA A 1 103 ? -24.895 52.545 1.108 1.00 54.91 103 ALA A C 1
ATOM 829 O O . ALA A 1 103 ? -25.168 52.960 2.236 1.00 54.91 103 ALA A O 1
ATOM 830 N N . ALA A 1 104 ? -25.242 53.172 -0.014 1.00 58.28 104 ALA A N 1
ATOM 831 C CA . ALA A 1 104 ? -26.269 54.191 -0.088 1.00 58.28 104 ALA A CA 1
ATOM 832 C C . ALA A 1 104 ? -27.572 53.672 0.548 1.00 58.28 104 ALA A C 1
ATOM 834 O O . ALA A 1 104 ? -27.923 52.501 0.408 1.00 58.28 104 ALA A O 1
ATOM 835 N N . ALA A 1 105 ? -28.246 54.564 1.270 1.00 50.94 105 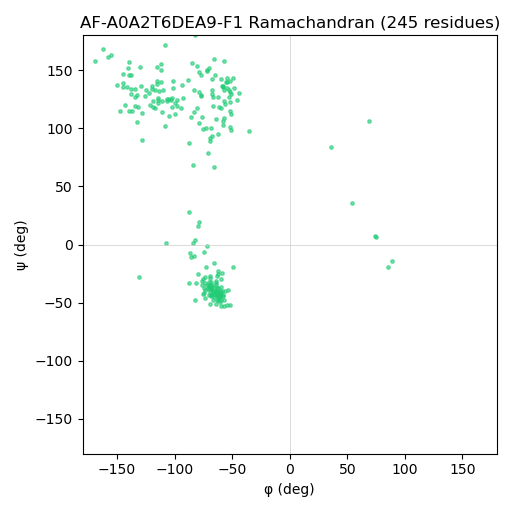ALA A N 1
ATOM 836 C CA . ALA A 1 105 ? -29.394 54.300 2.127 1.00 50.94 105 ALA A CA 1
ATOM 837 C C . ALA A 1 105 ? -30.475 53.397 1.495 1.00 50.94 105 ALA A C 1
ATOM 839 O O . ALA A 1 105 ? -31.034 53.709 0.443 1.00 50.94 105 ALA A O 1
ATOM 840 N N . SER A 1 106 ? -30.797 52.306 2.194 1.00 53.31 106 SER A N 1
ATOM 841 C CA . SER A 1 106 ? -31.905 51.389 1.895 1.00 53.31 106 SER A CA 1
ATOM 842 C C . SER A 1 106 ? -33.256 51.924 2.387 1.00 53.31 106 SER A C 1
ATOM 844 O O . SER A 1 106 ? -33.304 52.570 3.436 1.00 53.31 106 SER A O 1
ATOM 846 N N . PRO A 1 107 ? -34.382 51.534 1.764 1.00 58.66 107 PRO A N 1
ATOM 847 C CA . PRO A 1 107 ? -35.654 51.407 2.456 1.00 58.66 107 PRO A CA 1
ATOM 848 C C . PRO A 1 107 ? -35.833 50.004 3.069 1.00 58.66 107 PRO A C 1
ATOM 850 O O . PRO A 1 107 ? -35.450 48.982 2.505 1.00 58.66 107 PRO A O 1
ATOM 853 N N . SER A 1 108 ? -36.421 50.028 4.264 1.00 61.16 108 SER A N 1
ATOM 854 C CA . SER A 1 108 ? -36.765 48.946 5.193 1.00 61.16 108 SER A CA 1
ATOM 855 C C . SER A 1 108 ? -37.411 47.701 4.560 1.00 61.16 108 SER A C 1
ATOM 857 O O . SER A 1 108 ? -38.409 47.813 3.848 1.00 61.16 108 SER A O 1
ATOM 859 N N . ALA A 1 109 ? -36.891 46.514 4.894 1.00 54.03 109 ALA A N 1
ATOM 860 C CA . ALA A 1 109 ? -37.512 45.219 4.612 1.00 54.03 109 ALA A CA 1
ATOM 861 C C . ALA A 1 109 ? -37.388 44.266 5.820 1.00 54.03 109 ALA A C 1
ATOM 863 O O . ALA A 1 109 ? -36.423 44.317 6.579 1.00 54.03 109 ALA A O 1
ATOM 864 N N . ALA A 1 110 ? -38.426 43.442 5.976 1.00 60.06 110 ALA A N 1
ATOM 865 C CA . ALA A 1 110 ? -38.808 42.607 7.118 1.00 60.06 110 ALA A CA 1
ATOM 866 C C . ALA A 1 110 ? -37.762 41.573 7.615 1.00 60.06 110 ALA A C 1
ATOM 868 O O . ALA A 1 110 ? -36.900 41.149 6.844 1.00 60.06 110 ALA A O 1
ATOM 869 N N . PRO A 1 111 ? -37.868 41.114 8.884 1.00 61.41 111 PRO A N 1
ATOM 870 C CA . PRO A 1 111 ? -36.946 40.142 9.474 1.00 61.41 111 PRO A CA 1
ATOM 871 C C . PRO A 1 111 ? -37.060 38.758 8.815 1.00 61.41 111 PRO A C 1
ATOM 873 O O . PRO A 1 111 ? -38.143 38.179 8.727 1.00 61.41 111 PRO A O 1
ATOM 876 N N . ALA A 1 112 ? -35.921 38.227 8.366 1.00 60.38 112 ALA A N 1
ATOM 877 C CA . ALA A 1 112 ? -35.791 36.875 7.831 1.00 60.38 112 ALA A CA 1
ATOM 878 C C . ALA A 1 112 ? -35.726 35.826 8.966 1.00 60.38 112 ALA A C 1
ATOM 880 O O . ALA A 1 112 ? -35.198 36.129 10.037 1.00 60.38 112 ALA A O 1
ATOM 881 N N . PRO A 1 113 ? -36.229 34.595 8.748 1.00 61.94 113 PRO A N 1
ATOM 882 C CA . PRO A 1 113 ? -36.169 33.524 9.738 1.00 61.94 113 PRO A CA 1
ATOM 883 C C . PRO A 1 113 ? -34.727 33.053 9.966 1.00 61.94 113 PRO A C 1
ATOM 885 O O . PRO A 1 113 ? -33.985 32.788 9.018 1.00 61.94 113 PRO A O 1
ATOM 888 N N . GLU A 1 114 ? -34.354 32.931 11.239 1.00 53.38 114 GLU A N 1
ATOM 889 C CA . GLU A 1 114 ? -33.087 32.371 11.707 1.00 53.38 114 GLU A CA 1
ATOM 890 C C . GLU A 1 114 ? -32.931 30.930 11.195 1.00 53.38 114 GLU A C 1
ATOM 892 O O . GLU A 1 114 ? -33.573 29.992 11.671 1.00 53.38 114 GLU A O 1
ATOM 897 N N . GLY A 1 115 ? -32.100 30.755 10.167 1.00 56.25 115 GLY A N 1
ATOM 898 C CA . GLY A 1 115 ? -31.698 29.439 9.686 1.00 56.25 115 GLY A CA 1
ATOM 899 C C . GLY A 1 115 ? -30.771 28.745 10.691 1.00 56.25 115 GLY A C 1
ATOM 900 O O . GLY A 1 115 ? -30.048 29.422 11.427 1.00 56.25 115 GLY A O 1
ATOM 901 N N . PRO A 1 116 ? -30.756 27.400 10.730 1.00 55.88 116 PRO A N 1
ATOM 902 C CA . PRO A 1 116 ? -29.916 26.653 11.655 1.00 55.88 116 PRO A CA 1
ATOM 903 C C . PRO A 1 116 ? -28.445 27.000 11.420 1.00 55.88 116 PRO A C 1
ATOM 905 O O . PRO A 1 116 ? -27.891 26.761 10.346 1.00 55.88 116 PRO A O 1
ATOM 908 N N . SER A 1 117 ? -27.835 27.578 12.453 1.00 51.12 117 SER A N 1
ATOM 909 C CA . SER A 1 117 ? -26.410 27.875 12.522 1.00 51.12 117 SER A CA 1
ATOM 910 C C . SER A 1 117 ? -25.617 26.609 12.193 1.00 51.12 117 SER A C 1
ATOM 912 O O . SER A 1 117 ? -25.698 25.603 12.903 1.00 51.12 117 SER A O 1
ATOM 914 N N . ALA A 1 118 ? -24.887 26.640 11.077 1.00 46.62 118 ALA A N 1
ATOM 915 C CA . ALA A 1 118 ? -23.978 25.583 10.666 1.00 46.62 118 ALA A CA 1
ATOM 916 C C . ALA A 1 118 ? -22.762 25.600 11.600 1.00 46.62 118 ALA A C 1
ATOM 918 O O . ALA A 1 118 ? -21.709 26.145 11.271 1.00 46.62 118 ALA A O 1
ATOM 919 N N . THR A 1 119 ? -22.922 25.033 12.796 1.00 48.84 119 THR A N 1
ATOM 920 C CA . THR A 1 119 ? -21.830 24.822 13.742 1.00 48.84 119 THR A CA 1
ATOM 921 C C . THR A 1 119 ? -20.761 23.994 13.041 1.00 48.84 119 THR A C 1
ATOM 923 O O . THR A 1 119 ? -20.964 22.817 12.737 1.00 48.84 119 THR A O 1
ATOM 926 N N . GLY A 1 120 ? -19.641 24.649 12.730 1.00 47.50 120 GLY A N 1
ATOM 927 C CA . GLY A 1 120 ? -18.510 24.071 12.027 1.00 47.50 120 GLY A CA 1
ATOM 928 C C . GLY A 1 120 ? -18.086 22.769 12.689 1.00 47.50 120 GLY A C 1
ATOM 929 O O . GLY A 1 120 ? -17.592 22.755 13.817 1.00 47.50 120 GLY A O 1
ATOM 930 N N . CYS A 1 121 ? -18.296 21.667 11.977 1.00 42.41 121 CYS A N 1
ATOM 931 C CA . CYS A 1 121 ? -17.831 20.358 12.389 1.00 42.41 121 CYS A CA 1
ATOM 932 C C . CYS A 1 121 ? -16.299 20.377 12.283 1.00 42.41 121 CYS A C 1
ATOM 934 O O . CYS A 1 121 ? -15.728 20.105 11.228 1.00 42.41 121 CYS A O 1
ATOM 936 N N . ASN A 1 122 ? -15.619 20.783 13.360 1.00 52.94 122 ASN A N 1
ATOM 937 C CA . ASN A 1 122 ? -14.195 20.522 13.523 1.00 52.94 122 ASN A CA 1
ATOM 938 C C . ASN A 1 122 ? -14.058 18.998 13.574 1.00 52.94 122 ASN A C 1
ATOM 940 O O . ASN A 1 122 ? -14.275 18.379 14.614 1.00 52.94 122 ASN A O 1
ATOM 944 N N . VAL A 1 123 ? -13.764 18.385 12.428 1.00 55.59 123 VAL A N 1
ATOM 945 C CA . VAL A 1 123 ? -13.490 16.952 12.340 1.00 55.59 123 VAL A CA 1
ATOM 946 C C . VAL A 1 123 ? -12.155 16.717 13.038 1.00 55.59 123 VAL A C 1
ATOM 948 O O . VAL A 1 123 ? -11.080 16.864 12.454 1.00 55.59 123 VAL A O 1
ATOM 951 N N . HIS A 1 124 ? -12.224 16.428 14.333 1.00 59.88 124 HIS A N 1
ATOM 952 C CA . HIS A 1 124 ? -11.090 15.952 15.101 1.00 59.88 124 HIS A CA 1
ATOM 953 C C . HIS A 1 124 ? -10.757 14.554 14.592 1.00 59.88 124 HIS A C 1
ATOM 955 O O . HIS A 1 124 ? -11.421 13.588 14.948 1.00 59.88 124 HIS A O 1
ATOM 961 N N . VAL A 1 125 ? -9.738 14.443 13.740 1.00 61.50 125 VAL A N 1
ATOM 962 C CA . VAL A 1 125 ? -9.218 13.123 13.373 1.00 61.50 125 VAL A CA 1
ATOM 963 C C . VAL A 1 125 ? -8.700 12.478 14.649 1.00 61.50 125 VAL A C 1
ATOM 965 O O . VAL A 1 125 ? -7.796 13.010 15.295 1.00 61.50 125 VAL A O 1
ATOM 968 N N . ALA A 1 126 ? -9.298 11.351 15.003 1.00 69.25 126 ALA A N 1
ATOM 969 C CA . ALA A 1 126 ? -9.033 10.689 16.267 1.00 69.25 126 ALA A CA 1
ATOM 970 C C . ALA A 1 126 ? -7.753 9.849 16.211 1.00 69.25 126 ALA A C 1
ATOM 972 O O . ALA A 1 126 ? -7.047 9.750 17.210 1.00 69.25 126 ALA A O 1
ATOM 973 N N . PHE A 1 127 ? -7.438 9.274 15.044 1.00 76.31 127 PHE A N 1
ATOM 974 C CA . PHE A 1 127 ? -6.295 8.381 14.883 1.00 76.31 127 PHE A CA 1
ATOM 975 C C . PHE A 1 127 ? -5.614 8.515 13.527 1.00 76.31 127 PHE A C 1
ATOM 977 O O . PHE A 1 127 ? -6.260 8.744 12.494 1.00 76.31 127 PHE A O 1
ATOM 984 N N . ARG A 1 128 ? -4.290 8.320 13.535 1.00 87.06 128 ARG A N 1
ATOM 985 C CA . ARG A 1 128 ? -3.455 8.268 12.334 1.00 87.06 128 ARG A CA 1
ATOM 986 C C . ARG A 1 128 ? -2.491 7.101 12.372 1.00 87.06 128 ARG A C 1
ATOM 988 O O . ARG A 1 128 ? -1.776 6.925 13.347 1.00 87.06 128 ARG A O 1
ATOM 995 N N . ALA A 1 129 ? -2.414 6.386 11.259 1.00 93.81 129 ALA A N 1
ATOM 996 C CA . ALA A 1 129 ? -1.356 5.419 11.005 1.00 93.81 129 ALA A CA 1
ATOM 997 C C . ALA A 1 129 ? -0.745 5.656 9.625 1.00 93.81 129 ALA A C 1
ATOM 999 O O . ALA A 1 129 ? -1.400 6.194 8.722 1.00 93.81 129 ALA A O 1
ATOM 1000 N N . ARG A 1 130 ? 0.521 5.270 9.464 1.00 96.06 130 ARG A N 1
ATOM 1001 C CA . ARG A 1 130 ? 1.265 5.471 8.218 1.00 96.06 130 ARG A CA 1
ATOM 1002 C C . ARG A 1 130 ? 2.223 4.320 7.958 1.00 96.06 130 ARG A C 1
ATOM 1004 O O . ARG A 1 130 ? 2.954 3.916 8.853 1.00 96.06 130 ARG A O 1
ATOM 1011 N N . ILE A 1 131 ? 2.261 3.850 6.718 1.00 96.62 131 ILE A N 1
ATOM 1012 C CA . ILE A 1 131 ? 3.235 2.864 6.243 1.00 96.62 131 ILE A CA 1
ATOM 1013 C C . ILE A 1 131 ? 3.923 3.445 5.012 1.00 96.62 131 ILE A C 1
ATOM 1015 O O . ILE A 1 131 ? 3.242 3.886 4.086 1.00 96.62 131 ILE A O 1
ATOM 1019 N N . ILE A 1 132 ? 5.255 3.464 4.989 1.00 97.69 132 ILE A N 1
ATOM 1020 C CA . ILE A 1 132 ? 6.036 3.891 3.823 1.00 97.69 132 ILE A CA 1
ATOM 1021 C C . ILE A 1 132 ? 6.900 2.730 3.352 1.00 97.69 132 ILE A C 1
ATOM 1023 O O . ILE A 1 132 ? 7.808 2.296 4.057 1.00 97.69 132 ILE A O 1
ATOM 1027 N N . MET A 1 133 ? 6.660 2.286 2.124 1.00 97.62 133 MET A N 1
ATOM 1028 C CA . MET A 1 133 ? 7.438 1.256 1.446 1.00 97.62 133 MET A CA 1
ATOM 1029 C C . MET A 1 133 ? 8.216 1.892 0.299 1.00 97.62 133 MET A C 1
ATOM 1031 O O . MET A 1 133 ? 7.627 2.489 -0.600 1.00 97.62 133 MET A O 1
ATOM 1035 N N . GLN A 1 134 ? 9.535 1.744 0.296 1.00 98.06 134 GLN A N 1
ATOM 1036 C CA . GLN A 1 134 ? 10.387 2.191 -0.803 1.00 98.06 134 GLN A CA 1
ATOM 1037 C C . GLN A 1 134 ? 10.945 0.981 -1.541 1.00 98.06 134 GLN A C 1
ATOM 1039 O O . GLN A 1 134 ? 11.473 0.077 -0.904 1.00 98.06 134 GLN A O 1
ATOM 1044 N N . ALA A 1 135 ? 10.888 0.965 -2.870 1.00 97.75 135 ALA A N 1
ATOM 1045 C CA . ALA A 1 135 ? 11.573 -0.081 -3.615 1.00 97.75 135 ALA A CA 1
ATOM 1046 C C . ALA A 1 135 ? 13.085 0.183 -3.673 1.00 97.75 135 ALA A C 1
ATOM 1048 O O . ALA A 1 135 ? 13.522 1.257 -4.087 1.00 97.75 135 ALA A O 1
ATOM 1049 N N . GLU A 1 136 ? 13.875 -0.814 -3.286 1.00 97.44 136 GLU A N 1
ATOM 1050 C CA . GLU A 1 136 ? 15.320 -0.881 -3.532 1.00 97.44 136 GLU A CA 1
ATOM 1051 C C . GLU A 1 136 ? 15.604 -1.532 -4.897 1.00 97.44 136 GLU A C 1
ATOM 1053 O O . GLU A 1 136 ? 16.529 -1.134 -5.602 1.00 97.44 136 GLU A O 1
ATOM 1058 N N . PHE A 1 137 ? 14.765 -2.490 -5.310 1.00 96.62 137 PHE A N 1
ATOM 1059 C CA . PHE A 1 137 ? 14.837 -3.141 -6.619 1.00 96.62 137 PHE A CA 1
ATOM 1060 C C . PHE A 1 137 ? 13.441 -3.218 -7.248 1.00 96.62 137 PHE A C 1
ATOM 1062 O O . PHE A 1 137 ? 12.526 -3.796 -6.665 1.00 96.62 137 PHE A O 1
ATOM 1069 N N . SER A 1 138 ? 13.261 -2.590 -8.415 1.00 94.56 138 SER A N 1
ATOM 1070 C CA . SER A 1 138 ? 11.998 -2.551 -9.169 1.00 94.56 138 SER A CA 1
ATOM 1071 C C . SER A 1 138 ? 12.250 -2.133 -10.634 1.00 94.56 138 SER A C 1
ATOM 1073 O O . SER A 1 138 ? 13.344 -1.636 -10.945 1.00 94.56 138 SER A O 1
ATOM 1075 N N . PRO A 1 139 ? 11.263 -2.274 -11.545 1.00 91.38 139 PRO A N 1
ATOM 1076 C CA . PRO A 1 139 ? 11.357 -1.721 -12.901 1.00 91.38 139 PRO A CA 1
ATOM 1077 C C . PRO A 1 139 ? 11.380 -0.183 -12.932 1.00 91.38 139 PRO A C 1
ATOM 1079 O O . PRO A 1 139 ? 11.777 0.408 -13.937 1.00 91.38 139 PRO A O 1
ATOM 1082 N N . PHE A 1 140 ? 10.989 0.478 -11.842 1.00 92.88 140 PHE A N 1
ATOM 1083 C CA . PHE A 1 140 ? 11.059 1.927 -11.701 1.00 92.88 140 PHE A CA 1
ATOM 1084 C C . PHE A 1 140 ? 12.451 2.359 -11.226 1.00 92.88 140 PHE A C 1
ATOM 1086 O O . PHE A 1 140 ? 13.204 1.580 -10.636 1.00 92.88 140 PHE A O 1
ATOM 1093 N N . ARG A 1 141 ? 12.819 3.610 -11.516 1.00 94.31 141 ARG A N 1
ATOM 1094 C CA . ARG A 1 141 ? 14.013 4.249 -10.947 1.00 94.31 141 ARG A CA 1
ATOM 1095 C C . ARG A 1 141 ? 13.759 4.648 -9.497 1.00 94.31 141 ARG A C 1
ATOM 1097 O O . ARG A 1 141 ? 14.613 4.439 -8.645 1.00 94.31 141 ARG A O 1
ATOM 1104 N N . VAL A 1 142 ? 12.574 5.196 -9.240 1.00 95.81 142 VAL A N 1
ATOM 1105 C CA . VAL A 1 142 ? 12.076 5.544 -7.909 1.00 95.81 142 VAL A CA 1
ATOM 1106 C C . VAL A 1 142 ? 10.690 4.940 -7.758 1.00 95.81 142 VAL A C 1
ATOM 1108 O O . VAL A 1 142 ? 9.881 5.016 -8.682 1.00 95.81 142 VAL A O 1
ATOM 1111 N N . TRP A 1 143 ? 10.426 4.347 -6.600 1.00 97.31 143 TRP A N 1
ATOM 1112 C CA . TRP A 1 143 ? 9.100 3.900 -6.197 1.00 97.31 143 TRP A CA 1
ATOM 1113 C C . TRP A 1 143 ? 8.968 4.040 -4.685 1.00 97.31 143 TRP A C 1
ATOM 1115 O O . TRP A 1 143 ? 9.668 3.357 -3.932 1.00 97.31 143 TRP A O 1
ATOM 1125 N N . VAL A 1 144 ? 8.072 4.917 -4.248 1.00 98.12 144 VAL A N 1
ATOM 1126 C CA . VAL A 1 144 ? 7.728 5.125 -2.842 1.00 98.12 144 VAL A CA 1
ATOM 1127 C C . VAL A 1 144 ? 6.217 5.033 -2.713 1.00 98.12 144 VAL A C 1
ATOM 1129 O O . VAL A 1 144 ? 5.485 5.874 -3.222 1.00 98.12 144 VAL A O 1
ATOM 1132 N N . HIS A 1 145 ? 5.743 4.004 -2.023 1.00 97.88 145 HIS A N 1
ATOM 1133 C CA . HIS A 1 145 ? 4.334 3.822 -1.708 1.00 97.88 145 HIS A CA 1
ATOM 1134 C C . HIS A 1 145 ? 4.088 4.227 -0.255 1.00 97.88 145 HIS A C 1
ATOM 1136 O O . HIS A 1 145 ? 4.649 3.645 0.669 1.00 97.88 145 HIS A O 1
ATOM 1142 N N . THR A 1 146 ? 3.254 5.244 -0.061 1.00 98.25 146 THR A N 1
ATOM 1143 C CA . THR A 1 146 ? 2.773 5.704 1.239 1.00 98.25 146 THR A CA 1
ATOM 1144 C C . THR A 1 146 ? 1.316 5.290 1.409 1.00 98.25 146 THR A C 1
ATOM 1146 O O . THR A 1 146 ? 0.458 5.682 0.622 1.00 98.25 146 THR A O 1
ATOM 1149 N N . LEU A 1 147 ? 1.028 4.550 2.472 1.00 97.88 147 LEU A N 1
ATOM 1150 C CA . LEU A 1 147 ? -0.321 4.247 2.929 1.00 97.88 147 LEU A CA 1
ATOM 1151 C C . LEU A 1 147 ? -0.612 5.088 4.169 1.00 97.88 147 LEU A C 1
ATOM 1153 O O . LEU A 1 147 ? 0.150 5.050 5.134 1.00 97.88 147 LEU A O 1
ATOM 1157 N N . THR A 1 148 ? -1.698 5.854 4.141 1.00 96.75 148 THR A N 1
ATOM 1158 C CA . THR A 1 148 ? -2.145 6.678 5.271 1.00 96.75 148 THR A CA 1
ATOM 1159 C C . THR A 1 148 ? -3.536 6.239 5.695 1.00 96.75 148 THR A C 1
ATOM 1161 O O . THR A 1 148 ? -4.413 6.074 4.850 1.00 96.75 148 THR A O 1
ATOM 1164 N N . LEU A 1 149 ? -3.736 6.075 7.000 1.00 96.12 149 LEU A N 1
ATOM 1165 C CA . LEU A 1 149 ? -5.038 5.814 7.604 1.00 96.12 149 LEU A CA 1
ATOM 1166 C C . LEU A 1 149 ? -5.439 7.012 8.458 1.00 96.12 149 LEU A C 1
ATOM 1168 O O . LEU A 1 149 ? -4.628 7.500 9.251 1.00 96.12 149 LEU A O 1
ATOM 1172 N N . ARG A 1 150 ? -6.676 7.482 8.299 1.00 93.56 150 ARG A N 1
ATOM 1173 C CA . ARG A 1 150 ? -7.253 8.567 9.101 1.00 93.56 150 ARG A CA 1
ATOM 1174 C C . ARG A 1 150 ? -8.635 8.175 9.579 1.00 93.56 150 ARG A C 1
ATOM 1176 O O . ARG A 1 150 ? -9.478 7.791 8.778 1.00 93.56 150 ARG A O 1
ATOM 1183 N N . GLU A 1 151 ? -8.873 8.306 10.872 1.00 91.12 151 GLU A N 1
ATOM 1184 C CA . GLU A 1 151 ? -10.185 8.050 11.463 1.00 91.12 151 GLU A CA 1
ATOM 1185 C C . GLU A 1 151 ? -10.893 9.374 11.762 1.00 91.12 151 GLU A C 1
ATOM 1187 O O . GLU A 1 151 ? -10.330 10.226 12.449 1.00 91.12 151 GLU A O 1
ATOM 1192 N N . ALA A 1 152 ? -12.106 9.574 11.236 1.00 80.94 152 ALA A N 1
ATOM 1193 C CA . ALA A 1 152 ? -12.818 10.854 11.362 1.00 80.94 152 ALA A CA 1
ATOM 1194 C C . ALA A 1 152 ? -13.287 11.161 12.797 1.00 80.94 152 ALA A C 1
ATOM 1196 O O . ALA A 1 152 ? -13.439 12.325 13.152 1.00 80.94 152 ALA A O 1
ATOM 1197 N N . ALA A 1 153 ? -13.528 10.119 13.591 1.00 82.75 153 ALA A N 1
ATOM 1198 C CA . ALA A 1 153 ? -13.877 10.152 15.008 1.00 82.75 153 ALA A CA 1
ATOM 1199 C C . ALA A 1 153 ? -13.523 8.786 15.618 1.00 82.75 153 ALA A C 1
ATOM 1201 O O . ALA A 1 153 ? -13.378 7.820 14.877 1.00 82.75 153 ALA A O 1
ATOM 1202 N N . GLU A 1 154 ? -13.388 8.680 16.937 1.00 82.56 154 GLU A N 1
ATOM 1203 C CA . GLU A 1 154 ? -13.070 7.403 17.590 1.00 82.56 154 GLU A CA 1
ATOM 1204 C C . GLU A 1 154 ? -14.167 6.348 17.351 1.00 82.56 154 GLU A C 1
ATOM 1206 O O . GLU A 1 154 ? -15.348 6.597 17.591 1.00 82.56 154 GLU A O 1
ATOM 1211 N N . GLY A 1 155 ? -13.775 5.174 16.850 1.00 82.06 155 GLY A N 1
ATOM 1212 C CA . GLY A 1 155 ? -14.682 4.109 16.411 1.00 82.06 155 GLY A CA 1
ATOM 1213 C C . GLY A 1 155 ? -15.364 4.382 15.063 1.00 82.06 155 GLY A C 1
ATOM 1214 O O . GLY A 1 155 ? -16.264 3.639 14.664 1.00 82.06 155 GLY A O 1
ATOM 1215 N N . GLY A 1 156 ? -14.977 5.457 14.377 1.00 89.06 156 GLY A N 1
ATOM 1216 C CA . GLY A 1 156 ? -15.581 5.928 13.142 1.00 89.06 156 GLY A CA 1
ATOM 1217 C C . GLY A 1 156 ? -15.078 5.210 11.885 1.00 89.06 156 GLY A C 1
ATOM 1218 O O . GLY A 1 156 ? -14.234 4.314 11.935 1.00 89.06 156 GLY A O 1
ATOM 1219 N N . PRO A 1 157 ? -15.598 5.597 10.707 1.00 93.56 157 PRO A N 1
ATOM 1220 C CA . PRO A 1 157 ? -15.065 5.118 9.443 1.00 93.56 157 PRO A CA 1
ATOM 1221 C C . PRO A 1 157 ? -13.627 5.610 9.234 1.00 93.56 157 PRO A C 1
ATOM 1223 O O . PRO A 1 157 ? -13.267 6.735 9.595 1.00 93.56 157 PRO A O 1
ATOM 1226 N N . VAL A 1 158 ? -12.828 4.766 8.587 1.00 95.25 158 VAL A N 1
ATOM 1227 C CA . VAL A 1 158 ? -11.424 5.030 8.276 1.00 95.25 158 VAL A CA 1
ATOM 1228 C C . VAL A 1 158 ? -11.299 5.423 6.813 1.00 95.25 158 VAL A C 1
ATOM 1230 O O . VAL A 1 158 ? -11.733 4.692 5.919 1.00 95.25 158 VAL A O 1
ATOM 1233 N N . GLU A 1 159 ? -10.673 6.564 6.560 1.00 96.19 159 GLU A N 1
ATOM 1234 C CA . GLU A 1 159 ? -10.138 6.910 5.251 1.00 96.19 159 GLU A CA 1
ATOM 1235 C C . GLU A 1 159 ? -8.785 6.212 5.067 1.00 96.19 159 GLU A C 1
ATOM 1237 O O . GLU A 1 159 ? -7.833 6.458 5.811 1.00 96.19 159 GLU A O 1
ATOM 1242 N N . LEU A 1 160 ? -8.714 5.331 4.071 1.00 97.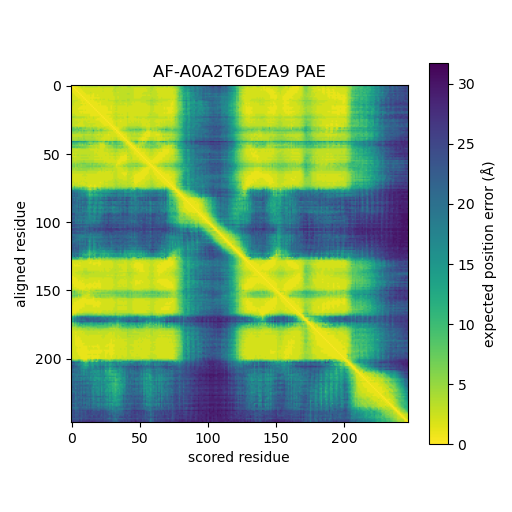06 160 LEU A N 1
ATOM 1243 C CA . LEU A 1 160 ? -7.484 4.730 3.569 1.00 97.06 160 LEU A CA 1
ATOM 1244 C C . LEU A 1 160 ? -7.045 5.497 2.322 1.00 97.06 160 LEU A C 1
ATOM 1246 O O . LEU A 1 160 ? -7.755 5.467 1.317 1.00 97.06 160 LEU A O 1
ATOM 1250 N N . THR A 1 161 ? -5.860 6.102 2.363 1.00 97.50 161 THR A N 1
ATOM 1251 C CA . THR A 1 161 ? -5.235 6.769 1.214 1.00 97.50 161 THR A CA 1
ATOM 1252 C C . THR A 1 161 ? -3.970 6.029 0.802 1.00 97.50 161 THR A C 1
ATOM 1254 O O . THR A 1 161 ? -3.028 5.902 1.587 1.00 97.50 161 THR A O 1
ATOM 1257 N N . ASP A 1 162 ? -3.929 5.579 -0.449 1.00 97.81 162 ASP A N 1
ATOM 1258 C CA . ASP A 1 162 ? -2.720 5.087 -1.098 1.00 97.81 162 ASP A CA 1
ATOM 1259 C C . ASP A 1 162 ? -2.128 6.204 -1.961 1.00 97.81 162 ASP A C 1
ATOM 1261 O O . ASP A 1 162 ? -2.797 6.718 -2.857 1.00 97.81 162 ASP A O 1
ATOM 1265 N N . ARG A 1 163 ? -0.862 6.546 -1.724 1.00 97.75 163 ARG A N 1
ATOM 1266 C CA . ARG A 1 163 ? -0.080 7.484 -2.533 1.00 97.75 163 ARG A CA 1
ATOM 1267 C C . ARG A 1 163 ? 1.176 6.797 -3.050 1.00 97.75 163 ARG A C 1
ATOM 1269 O O . ARG A 1 163 ? 1.918 6.213 -2.267 1.00 97.75 163 ARG A O 1
ATOM 1276 N N . VAL A 1 164 ? 1.445 6.894 -4.343 1.00 97.81 164 VAL A N 1
ATOM 1277 C CA . VAL A 1 164 ? 2.655 6.365 -4.976 1.00 97.81 164 VAL A CA 1
ATOM 1278 C C . VAL A 1 164 ? 3.397 7.496 -5.656 1.00 97.81 164 VAL A C 1
ATOM 1280 O O . VAL A 1 164 ? 2.873 8.107 -6.583 1.00 97.81 164 VAL A O 1
ATOM 1283 N N . ASP A 1 165 ? 4.628 7.728 -5.226 1.00 97.19 165 ASP A N 1
ATOM 1284 C CA . ASP A 1 165 ? 5.581 8.590 -5.912 1.00 97.19 165 ASP A CA 1
ATOM 1285 C C . ASP A 1 165 ? 6.542 7.699 -6.713 1.00 97.19 165 ASP A C 1
ATOM 1287 O O . ASP A 1 165 ? 7.183 6.802 -6.156 1.00 97.19 165 ASP A O 1
ATOM 1291 N N . TYR A 1 166 ? 6.618 7.897 -8.031 1.00 95.38 166 TYR A N 1
ATOM 1292 C CA . TYR A 1 166 ? 7.411 7.043 -8.916 1.00 95.38 166 TYR A CA 1
ATOM 1293 C C . TYR A 1 166 ? 8.159 7.814 -10.011 1.00 95.38 166 TYR A C 1
ATOM 1295 O O . TYR A 1 166 ? 7.817 8.934 -10.397 1.00 95.38 166 TYR A O 1
ATOM 1303 N N . GLU A 1 167 ? 9.222 7.195 -10.525 1.00 93.25 167 GLU A N 1
ATOM 1304 C CA . GLU A 1 167 ? 9.999 7.697 -11.659 1.00 93.25 167 GLU A CA 1
ATOM 1305 C C . GLU A 1 167 ? 10.358 6.547 -12.605 1.00 93.25 167 GLU A C 1
ATOM 1307 O O . GLU A 1 167 ? 10.878 5.510 -12.184 1.00 93.25 167 GLU A O 1
ATOM 1312 N N . HIS A 1 168 ? 10.091 6.728 -13.897 1.00 89.88 168 HIS A N 1
ATOM 1313 C CA . HIS A 1 168 ? 10.462 5.772 -14.937 1.00 89.88 168 HIS A CA 1
ATOM 1314 C C . HIS A 1 168 ? 11.975 5.761 -15.186 1.00 89.88 168 HIS A C 1
ATOM 1316 O O . HIS A 1 168 ? 12.644 6.782 -15.064 1.00 89.88 168 HIS A O 1
ATOM 1322 N N . ARG A 1 169 ? 12.528 4.611 -15.594 1.00 85.75 169 ARG A N 1
ATOM 1323 C CA . ARG A 1 169 ? 13.949 4.515 -15.979 1.00 85.75 169 ARG A CA 1
ATOM 1324 C C . ARG A 1 169 ? 14.266 5.179 -17.331 1.00 85.75 169 ARG A C 1
ATOM 1326 O O . ARG A 1 169 ? 15.428 5.470 -17.588 1.00 85.75 169 ARG A O 1
ATOM 1333 N N . SER A 1 170 ? 13.273 5.417 -18.192 1.00 78.12 170 SER A N 1
ATOM 1334 C CA . SER A 1 170 ? 13.460 5.935 -19.556 1.00 78.12 170 SER A CA 1
ATOM 1335 C C . SER A 1 170 ? 13.074 7.415 -19.673 1.00 78.12 170 SER A C 1
ATOM 1337 O O . SER A 1 170 ? 11.895 7.760 -19.615 1.00 78.12 170 SER A O 1
ATOM 1339 N N . GLY A 1 171 ? 14.064 8.289 -19.870 1.00 64.44 171 GLY A N 1
ATOM 1340 C CA . GLY A 1 171 ? 13.898 9.748 -19.843 1.00 64.44 171 GLY A CA 1
ATOM 1341 C C . GLY A 1 171 ? 13.210 10.410 -21.049 1.00 64.44 171 GLY A C 1
ATOM 1342 O O . GLY A 1 171 ? 12.954 11.604 -20.969 1.00 64.44 171 GLY A O 1
ATOM 1343 N N . VAL A 1 172 ? 12.899 9.697 -22.147 1.00 54.31 172 VAL A N 1
ATOM 1344 C CA . VAL A 1 172 ? 12.350 10.322 -23.384 1.00 54.31 172 VAL A CA 1
ATOM 1345 C C . VAL A 1 172 ? 11.095 9.627 -23.945 1.00 54.31 172 VAL A C 1
ATOM 1347 O O . VAL A 1 172 ? 10.222 10.290 -24.490 1.00 54.31 172 VAL A O 1
ATOM 1350 N N . THR A 1 173 ? 10.897 8.321 -23.735 1.00 57.31 173 THR A N 1
ATOM 1351 C CA . THR A 1 173 ? 9.643 7.604 -24.082 1.00 57.31 173 THR A CA 1
ATOM 1352 C C . THR A 1 173 ? 8.513 7.803 -23.052 1.00 57.31 173 THR A C 1
ATOM 1354 O O . THR A 1 173 ? 7.537 7.055 -23.029 1.00 57.31 173 THR A O 1
ATOM 1357 N N . SER A 1 174 ? 8.635 8.804 -22.176 1.00 60.62 174 SER A N 1
ATOM 1358 C CA . SER A 1 174 ? 7.874 8.934 -20.929 1.00 60.62 174 SER A CA 1
ATOM 1359 C C . SER A 1 174 ? 6.418 9.374 -21.092 1.00 60.62 174 SER A C 1
ATOM 1361 O O . SER A 1 174 ? 5.597 8.968 -20.280 1.00 60.62 174 SER A O 1
ATOM 1363 N N . LEU A 1 175 ? 6.055 10.150 -22.119 1.00 65.94 175 LEU A N 1
ATOM 1364 C CA . LEU A 1 175 ? 4.694 10.707 -22.211 1.00 65.94 175 LEU A CA 1
ATOM 1365 C C . LEU A 1 175 ? 3.623 9.641 -22.492 1.00 65.94 175 LEU A C 1
ATOM 1367 O O . LEU A 1 175 ? 2.645 9.535 -21.752 1.00 65.94 175 LEU A O 1
ATOM 1371 N N . LEU A 1 176 ? 3.815 8.811 -23.523 1.00 70.06 176 LEU A N 1
ATOM 1372 C CA . LEU A 1 176 ? 2.865 7.738 -23.851 1.00 70.06 176 LEU A CA 1
ATOM 1373 C C . LEU A 1 176 ? 2.896 6.615 -22.804 1.00 70.06 176 LEU A C 1
ATOM 1375 O O . LEU A 1 176 ? 1.854 6.066 -22.445 1.00 70.06 176 LEU A O 1
ATOM 1379 N N . LEU A 1 177 ? 4.083 6.307 -22.270 1.00 77.06 177 LEU A N 1
ATOM 1380 C CA . LEU A 1 177 ? 4.244 5.293 -21.230 1.00 77.06 177 LEU A CA 1
ATOM 1381 C C . LEU A 1 177 ? 3.632 5.744 -19.894 1.00 77.06 177 LEU A C 1
ATOM 1383 O O . LEU A 1 177 ? 3.044 4.925 -19.193 1.00 77.06 177 LEU A O 1
ATOM 1387 N N . GLY A 1 178 ? 3.711 7.037 -19.570 1.00 80.56 178 GLY A N 1
ATOM 1388 C CA . GLY A 1 178 ? 3.158 7.619 -18.347 1.00 80.56 178 GLY A CA 1
ATOM 1389 C C . GLY A 1 178 ? 1.634 7.534 -18.298 1.00 80.56 178 GLY A C 1
ATOM 1390 O O . GLY A 1 178 ? 1.074 7.118 -17.285 1.00 80.56 178 GLY A O 1
ATOM 1391 N N . ALA A 1 179 ? 0.943 7.823 -19.409 1.00 83.75 179 ALA A N 1
ATOM 1392 C CA . ALA A 1 179 ? -0.513 7.667 -19.489 1.00 83.75 179 ALA A CA 1
ATOM 1393 C C . ALA A 1 179 ? -0.951 6.203 -19.299 1.00 83.75 179 ALA A C 1
ATOM 1395 O O . ALA A 1 179 ? -1.886 5.927 -18.542 1.00 83.75 179 ALA A O 1
ATOM 1396 N N . LEU A 1 180 ? -0.242 5.259 -19.931 1.00 86.56 180 LEU A N 1
ATOM 1397 C CA . LEU A 1 180 ? -0.498 3.826 -19.773 1.00 86.56 180 LEU A CA 1
ATOM 1398 C C . LEU A 1 180 ? -0.271 3.373 -18.324 1.00 86.56 180 LEU A C 1
ATOM 1400 O O . LEU A 1 180 ? -1.126 2.707 -17.743 1.00 86.56 180 LEU A O 1
ATOM 1404 N N . VAL A 1 181 ? 0.853 3.770 -17.723 1.00 88.62 181 VAL A N 1
ATOM 1405 C CA . VAL A 1 181 ? 1.199 3.426 -16.337 1.00 88.62 181 VAL A CA 1
ATOM 1406 C C . VAL A 1 181 ? 0.179 4.003 -15.369 1.00 88.62 181 VAL A C 1
ATOM 1408 O O . VAL A 1 181 ? -0.282 3.283 -14.491 1.00 88.62 181 VAL A O 1
ATOM 1411 N N . ARG A 1 182 ? -0.234 5.262 -15.542 1.00 91.25 182 ARG A N 1
ATOM 1412 C CA . ARG A 1 182 ? -1.275 5.879 -14.712 1.00 91.25 182 ARG A CA 1
ATOM 1413 C C . ARG A 1 182 ? -2.606 5.131 -14.818 1.00 91.25 182 ARG A C 1
ATOM 1415 O O . ARG A 1 182 ? -3.245 4.915 -13.791 1.00 91.25 182 ARG A O 1
ATOM 1422 N N . GLY A 1 183 ? -3.005 4.704 -16.018 1.00 91.44 183 GLY A N 1
ATOM 1423 C CA . GLY A 1 183 ? -4.202 3.878 -16.215 1.00 91.44 183 GLY A CA 1
ATOM 1424 C C . GLY A 1 183 ? -4.114 2.522 -15.507 1.00 91.44 183 GLY A C 1
ATOM 1425 O O . GLY A 1 183 ? -5.073 2.086 -14.871 1.00 91.44 183 GLY A O 1
ATOM 1426 N N . GLU A 1 184 ? -2.949 1.875 -15.552 1.00 90.56 184 GLU A N 1
ATOM 1427 C CA . GLU A 1 184 ? -2.699 0.628 -14.822 1.00 90.56 184 GLU A CA 1
ATOM 1428 C C . GLU A 1 184 ? -2.663 0.837 -13.299 1.00 90.56 184 GLU A C 1
ATOM 1430 O O . GLU A 1 184 ? -3.214 0.016 -12.567 1.00 90.56 184 GLU A O 1
ATOM 1435 N N . MET A 1 185 ? -2.097 1.949 -12.809 1.00 93.50 185 MET A N 1
ATOM 1436 C CA . MET A 1 185 ? -2.155 2.322 -11.389 1.00 93.50 185 MET A CA 1
ATOM 1437 C C . MET A 1 185 ? -3.597 2.528 -10.932 1.00 93.50 185 MET A C 1
ATOM 1439 O O . MET A 1 185 ? -3.978 1.995 -9.891 1.00 93.50 185 MET A O 1
ATOM 1443 N N . ASP A 1 186 ? -4.420 3.234 -11.711 1.00 94.94 186 ASP A N 1
ATOM 1444 C CA . ASP A 1 186 ? -5.827 3.441 -11.359 1.00 94.94 186 ASP A CA 1
ATOM 1445 C C . ASP A 1 186 ? -6.590 2.118 -11.255 1.00 94.94 186 ASP A C 1
ATOM 1447 O O . ASP A 1 186 ? -7.271 1.869 -10.257 1.00 94.94 186 ASP A O 1
ATOM 1451 N N . ARG A 1 187 ? -6.394 1.208 -12.215 1.00 92.12 187 ARG A N 1
ATOM 1452 C CA . ARG A 1 187 ? -6.970 -0.146 -12.169 1.00 92.12 187 ARG A CA 1
ATOM 1453 C C . ARG A 1 187 ? -6.488 -0.930 -10.947 1.00 92.12 187 ARG A C 1
ATOM 1455 O O . ARG A 1 187 ? -7.311 -1.487 -10.215 1.00 92.12 187 ARG A O 1
ATOM 1462 N N . LEU A 1 188 ? -5.174 -0.954 -10.714 1.00 93.88 188 LEU A N 1
ATOM 1463 C CA . LEU A 1 188 ? -4.535 -1.659 -9.602 1.00 93.88 188 LEU A CA 1
ATOM 1464 C C . LEU A 1 188 ? -5.083 -1.187 -8.253 1.00 93.88 188 LEU A C 1
ATOM 1466 O O . LEU A 1 188 ? -5.550 -1.995 -7.449 1.00 93.88 188 LEU A O 1
ATOM 1470 N N . TYR A 1 189 ? -5.062 0.123 -8.015 1.00 95.56 189 TYR A N 1
ATOM 1471 C CA . TYR A 1 189 ? -5.459 0.701 -6.736 1.00 95.56 189 TYR A CA 1
ATO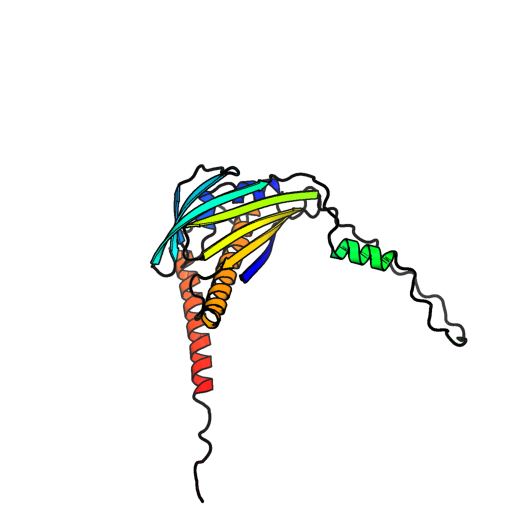M 1472 C C . TYR A 1 189 ? -6.975 0.733 -6.544 1.00 95.56 189 TYR A C 1
ATOM 1474 O O . TYR A 1 189 ? -7.432 0.520 -5.421 1.00 95.56 189 TYR A O 1
ATOM 1482 N N . THR A 1 190 ? -7.768 0.882 -7.610 1.00 96.00 190 THR A N 1
ATOM 1483 C CA . THR A 1 190 ? -9.228 0.704 -7.541 1.00 96.00 190 THR A CA 1
ATOM 1484 C C . THR A 1 190 ? -9.584 -0.710 -7.090 1.00 96.00 190 THR A C 1
ATOM 1486 O O . THR A 1 190 ? -10.382 -0.881 -6.164 1.00 96.00 190 THR A O 1
ATOM 1489 N N . PHE A 1 191 ? -8.965 -1.734 -7.690 1.00 95.50 191 PHE A N 1
ATOM 1490 C CA . PHE A 1 191 ? -9.195 -3.120 -7.286 1.00 95.50 191 PHE A CA 1
ATOM 1491 C C . PHE A 1 191 ? -8.724 -3.377 -5.855 1.00 95.50 191 PHE A C 1
ATOM 1493 O O . PHE A 1 191 ? -9.503 -3.880 -5.045 1.00 95.50 191 PHE A O 1
ATOM 1500 N N . ARG A 1 192 ? -7.478 -3.004 -5.528 1.00 95.81 192 ARG A N 1
ATOM 1501 C CA . ARG A 1 192 ? -6.882 -3.171 -4.194 1.00 95.81 192 ARG A CA 1
ATOM 1502 C C . ARG A 1 192 ? -7.778 -2.583 -3.110 1.00 95.81 192 ARG A C 1
ATOM 1504 O O . ARG A 1 192 ? -8.116 -3.281 -2.157 1.00 95.81 192 ARG A O 1
ATOM 1511 N N . GLN A 1 193 ? -8.197 -1.328 -3.261 1.00 97.12 193 GLN A N 1
ATOM 1512 C CA . GLN A 1 193 ? -9.024 -0.638 -2.270 1.00 97.12 193 GLN A CA 1
ATOM 1513 C C . GLN A 1 193 ? -10.433 -1.225 -2.185 1.00 97.12 193 GLN A C 1
ATOM 1515 O O . GLN A 1 193 ? -10.931 -1.476 -1.087 1.00 97.12 193 GLN A O 1
ATOM 1520 N N . GLY A 1 194 ? -11.062 -1.527 -3.325 1.00 96.00 194 GLY A N 1
ATOM 1521 C CA . GLY A 1 194 ? -12.373 -2.177 -3.349 1.00 96.00 194 GLY A CA 1
ATOM 1522 C C . GLY A 1 194 ? -12.352 -3.586 -2.742 1.00 96.00 194 GLY A C 1
ATOM 1523 O O . GLY A 1 194 ? -13.308 -4.007 -2.088 1.00 96.00 194 GLY A O 1
ATOM 1524 N N . ARG A 1 195 ? -11.258 -4.332 -2.924 1.00 95.31 195 ARG A N 1
ATOM 1525 C CA . ARG A 1 195 ? -11.069 -5.665 -2.344 1.00 95.31 195 ARG A CA 1
ATOM 1526 C C . ARG A 1 195 ? -10.780 -5.592 -0.846 1.00 95.31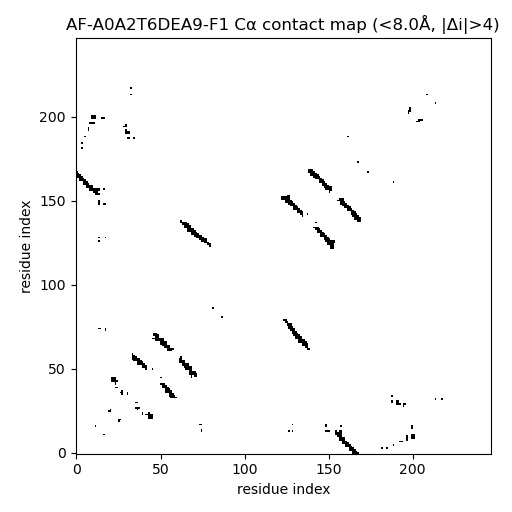 195 ARG A C 1
ATOM 1528 O O . ARG A 1 195 ? -11.445 -6.301 -0.096 1.00 95.31 195 ARG A O 1
ATOM 1535 N N . ALA A 1 196 ? -9.881 -4.708 -0.412 1.00 96.44 196 ALA A N 1
ATOM 1536 C CA . ALA A 1 196 ? -9.600 -4.467 1.003 1.00 96.44 196 ALA A CA 1
ATOM 1537 C C . ALA A 1 196 ? -10.874 -4.068 1.761 1.00 96.44 196 ALA A C 1
ATOM 1539 O O . ALA A 1 196 ? -11.197 -4.684 2.773 1.00 96.44 196 ALA A O 1
ATOM 1540 N N . LYS A 1 197 ? -11.651 -3.120 1.217 1.00 96.44 197 LYS A N 1
ATOM 1541 C CA . LYS A 1 197 ? -12.938 -2.701 1.783 1.00 96.44 197 LYS A CA 1
ATOM 1542 C C . LYS A 1 197 ? -13.891 -3.881 1.985 1.00 96.44 197 LYS A C 1
ATOM 1544 O O . LYS A 1 197 ? -14.375 -4.085 3.092 1.00 96.44 197 LYS A O 1
ATOM 1549 N N . ARG A 1 198 ? -14.110 -4.698 0.947 1.00 94.88 198 ARG A N 1
ATOM 1550 C CA . ARG A 1 198 ? -15.002 -5.871 1.031 1.00 94.88 198 ARG A CA 1
ATOM 1551 C C . ARG A 1 198 ? -14.562 -6.886 2.087 1.00 94.88 198 ARG A C 1
ATOM 1553 O O . ARG A 1 198 ? -15.414 -7.416 2.794 1.00 94.88 198 ARG A O 1
ATOM 1560 N N . ILE A 1 199 ? -13.260 -7.157 2.193 1.00 94.44 199 ILE A N 1
ATOM 1561 C CA . ILE A 1 199 ? -12.715 -8.081 3.201 1.00 94.44 199 ILE A CA 1
ATOM 1562 C C . ILE A 1 199 ? -12.911 -7.503 4.610 1.00 94.44 199 ILE A C 1
ATOM 1564 O O . ILE A 1 199 ? -13.401 -8.186 5.506 1.00 94.44 199 ILE A O 1
ATOM 1568 N N . LEU A 1 200 ? -12.560 -6.232 4.806 1.00 95.12 200 LEU A N 1
ATOM 1569 C CA . LEU A 1 200 ? -12.553 -5.589 6.119 1.00 95.12 200 LEU A CA 1
ATOM 1570 C C . LEU A 1 200 ? -13.956 -5.312 6.676 1.00 95.12 200 LEU A C 1
ATOM 1572 O O . LEU A 1 200 ? -14.157 -5.469 7.884 1.00 95.12 200 LEU A O 1
ATOM 1576 N N . GLU A 1 201 ? -14.915 -4.975 5.811 1.00 95.25 201 GLU A N 1
ATOM 1577 C CA . GLU A 1 201 ? -16.332 -4.757 6.151 1.00 95.25 201 GLU A CA 1
ATOM 1578 C C . GLU A 1 201 ? -17.141 -6.067 6.226 1.00 95.25 201 GLU A C 1
ATOM 1580 O O . GLU A 1 201 ? -18.352 -6.039 6.421 1.00 95.25 201 GLU A O 1
ATOM 1585 N N . GLY A 1 202 ? -16.499 -7.232 6.067 1.00 91.81 202 GLY A N 1
ATOM 1586 C CA . GLY A 1 202 ? -17.158 -8.538 6.194 1.00 91.81 202 GLY A CA 1
ATOM 1587 C C . GLY A 1 202 ? -18.062 -8.923 5.017 1.00 91.81 202 GLY A C 1
ATOM 1588 O O . GLY A 1 202 ? -18.706 -9.967 5.059 1.00 91.81 202 GLY A O 1
ATOM 1589 N N . ALA A 1 203 ? -18.068 -8.142 3.932 1.00 77.94 203 ALA A N 1
ATOM 1590 C CA . ALA A 1 203 ? -18.797 -8.446 2.696 1.00 77.94 203 ALA A CA 1
ATOM 1591 C C . ALA A 1 203 ? -18.166 -9.599 1.888 1.00 77.94 203 ALA A C 1
ATOM 1593 O O . ALA A 1 203 ? -18.644 -9.977 0.818 1.00 77.94 203 ALA A O 1
ATOM 1594 N N . SER A 1 204 ? -17.054 -10.158 2.353 1.00 67.75 204 SER A N 1
ATOM 1595 C CA . SER A 1 204 ? -16.451 -11.359 1.795 1.00 67.75 204 SER A CA 1
ATOM 1596 C C . SER A 1 204 ? -15.882 -12.186 2.937 1.00 67.75 204 SER A C 1
ATOM 1598 O O . SER A 1 204 ? -14.976 -11.733 3.635 1.00 67.75 204 SER A O 1
ATOM 1600 N N . LYS A 1 205 ? -16.358 -13.428 3.104 1.00 58.84 205 LYS A N 1
ATOM 1601 C CA . LYS A 1 205 ? -15.530 -14.438 3.775 1.00 58.84 205 LYS A CA 1
ATOM 1602 C C . LYS A 1 205 ? -14.196 -14.482 3.012 1.00 58.84 205 LYS A C 1
ATOM 1604 O O . LYS A 1 205 ? -14.234 -14.326 1.785 1.00 58.84 205 LYS A O 1
ATOM 1609 N N . PRO A 1 206 ? -13.039 -14.672 3.670 1.00 54.00 206 PRO A N 1
ATOM 1610 C CA . PRO A 1 206 ? -11.783 -14.984 2.993 1.00 54.00 206 PRO A CA 1
ATOM 1611 C C . PRO A 1 206 ? -11.912 -16.370 2.340 1.00 54.00 206 PRO A C 1
ATOM 1613 O O . PRO A 1 206 ? -11.326 -17.353 2.768 1.00 54.00 206 PRO A O 1
ATOM 1616 N N . HIS A 1 207 ? -12.776 -16.475 1.335 1.00 46.44 207 HIS A N 1
ATOM 1617 C CA . HIS A 1 207 ? -12.909 -17.635 0.491 1.00 46.44 207 HIS A CA 1
ATOM 1618 C C . HIS A 1 207 ? -11.743 -17.587 -0.479 1.00 46.44 207 HIS A C 1
ATOM 1620 O O . HIS A 1 207 ? -11.516 -16.569 -1.140 1.00 46.44 207 HIS A O 1
ATOM 1626 N N . THR A 1 208 ? -11.028 -18.706 -0.544 1.00 50.31 208 THR A N 1
ATOM 1627 C CA . THR A 1 208 ? -10.227 -19.156 -1.676 1.00 50.31 208 THR A CA 1
ATOM 1628 C C . THR A 1 208 ? -10.936 -18.736 -2.960 1.00 50.31 208 THR A C 1
ATOM 1630 O O . THR A 1 208 ? -11.912 -19.364 -3.364 1.00 50.31 208 THR A O 1
ATOM 1633 N N . LEU A 1 209 ? -10.525 -17.615 -3.554 1.00 49.47 209 LEU A N 1
ATOM 1634 C CA . LEU A 1 209 ? -11.045 -17.198 -4.847 1.00 49.47 209 LEU A CA 1
ATOM 1635 C C . LEU A 1 209 ? -10.599 -18.270 -5.831 1.00 49.47 209 LEU A C 1
ATOM 1637 O O . LEU A 1 209 ? -9.410 -18.406 -6.123 1.00 49.47 209 LEU A O 1
ATOM 1641 N N . SER A 1 210 ? -11.555 -19.074 -6.282 1.00 53.09 210 SER A N 1
ATOM 1642 C CA . SER A 1 210 ? -11.360 -19.928 -7.439 1.00 53.09 210 SER A CA 1
ATOM 1643 C C . SER A 1 210 ? -10.943 -19.013 -8.583 1.00 53.09 210 SER A C 1
ATOM 1645 O O . SER A 1 210 ? -11.671 -18.091 -8.950 1.00 53.09 210 SER A O 1
ATOM 1647 N N . SER A 1 211 ? -9.765 -19.261 -9.146 1.00 56.56 211 SER A N 1
ATOM 1648 C CA . SER A 1 211 ? -9.211 -18.529 -10.289 1.00 56.56 211 SER A CA 1
ATOM 1649 C C . SER A 1 211 ? -10.190 -18.385 -11.466 1.00 56.56 211 SER A C 1
ATOM 1651 O O . SER A 1 211 ? -10.013 -17.490 -12.290 1.00 56.56 211 SER A O 1
ATOM 1653 N N . ARG A 1 212 ? -11.234 -19.226 -11.531 1.00 58.38 212 ARG A N 1
ATOM 1654 C CA . ARG A 1 212 ? -12.299 -19.188 -12.544 1.00 58.38 212 ARG A CA 1
ATOM 1655 C C . ARG A 1 212 ? -13.214 -17.969 -12.460 1.00 58.38 212 ARG A C 1
ATOM 1657 O O . ARG A 1 212 ? -13.619 -17.478 -13.513 1.00 58.38 212 ARG A O 1
ATOM 1664 N N . ASP A 1 213 ? -13.535 -17.473 -11.267 1.00 63.03 213 ASP A N 1
ATOM 1665 C CA . ASP A 1 213 ? -14.468 -16.341 -11.136 1.00 63.03 213 ASP A CA 1
ATOM 1666 C C . ASP A 1 213 ? -13.782 -15.031 -11.544 1.00 63.03 213 ASP A C 1
ATOM 1668 O O . ASP A 1 213 ? -14.359 -14.202 -12.250 1.00 63.03 213 ASP A O 1
ATOM 1672 N N . GLU A 1 214 ? -12.498 -14.895 -11.201 1.00 62.41 214 GLU A N 1
ATOM 1673 C CA . GLU A 1 214 ? -11.669 -13.769 -11.635 1.00 62.41 214 GLU A CA 1
ATOM 1674 C C . GLU A 1 214 ? -11.414 -13.802 -13.144 1.00 62.41 214 GLU A C 1
ATOM 1676 O O . GLU A 1 214 ? -11.541 -12.779 -13.812 1.00 62.41 214 GLU A O 1
ATOM 1681 N N . GLU A 1 215 ? -11.117 -14.976 -13.710 1.00 63.66 215 GLU A N 1
ATOM 1682 C CA . GLU A 1 215 ? -10.929 -15.126 -15.155 1.00 63.66 215 GLU A CA 1
ATOM 1683 C C . GLU A 1 215 ? -12.211 -14.807 -15.938 1.00 63.66 215 GLU A C 1
ATOM 1685 O O . GLU A 1 215 ? -12.148 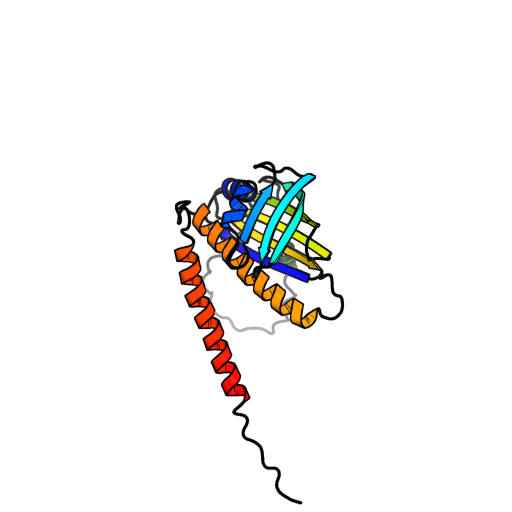-14.176 -16.994 1.00 63.66 215 GLU A O 1
ATOM 1690 N N . SER A 1 216 ? -13.379 -15.186 -15.412 1.00 69.75 216 SER A N 1
ATOM 1691 C CA . SER A 1 216 ? -14.673 -14.924 -16.054 1.00 69.75 216 SER A CA 1
ATOM 1692 C C . SER A 1 216 ? -15.020 -13.434 -16.049 1.00 69.75 216 SER A C 1
ATOM 1694 O O . SER A 1 216 ? -15.406 -12.885 -17.084 1.00 69.75 216 SER A O 1
ATOM 1696 N N . GLN A 1 217 ? -14.809 -12.746 -14.923 1.00 67.00 217 GLN A N 1
ATOM 1697 C CA . GLN A 1 217 ? -15.045 -11.304 -14.838 1.00 67.00 217 GLN A CA 1
ATOM 1698 C C . GLN A 1 217 ? -14.038 -10.502 -15.682 1.00 67.00 217 GLN A C 1
ATOM 1700 O O . GLN A 1 217 ? -14.392 -9.481 -16.277 1.00 67.00 217 GLN A O 1
ATOM 1705 N N . HIS A 1 218 ? -12.801 -10.989 -15.814 1.00 60.44 218 HIS A N 1
ATOM 1706 C CA . HIS A 1 218 ? -11.797 -10.385 -16.692 1.00 60.44 218 HIS A CA 1
ATOM 1707 C C . HIS A 1 218 ? -12.048 -10.631 -18.171 1.00 60.44 218 HIS A C 1
ATOM 1709 O O . HIS A 1 218 ? -11.865 -9.703 -18.953 1.00 60.44 218 HIS A O 1
ATOM 1715 N N . LYS A 1 219 ? -12.495 -11.826 -18.570 1.00 69.81 219 LYS A N 1
ATOM 1716 C CA . LYS A 1 219 ? -12.923 -12.088 -19.953 1.00 69.81 219 LYS A CA 1
ATOM 1717 C C . LYS A 1 219 ? -14.055 -11.144 -20.347 1.00 69.81 219 LYS A C 1
ATOM 1719 O O . LYS A 1 219 ? -13.973 -10.519 -21.401 1.00 69.81 219 LYS A O 1
ATOM 1724 N N . ALA A 1 220 ? -15.037 -10.949 -19.467 1.00 70.56 220 ALA A N 1
ATOM 1725 C CA . ALA A 1 220 ? -16.117 -9.992 -19.694 1.00 70.56 220 ALA A CA 1
ATOM 1726 C C . ALA A 1 220 ? -15.598 -8.548 -19.859 1.00 70.56 220 ALA A C 1
ATOM 1728 O O . ALA A 1 220 ? -15.977 -7.855 -20.802 1.00 70.56 220 ALA A O 1
ATOM 1729 N N . ASN A 1 221 ? -14.672 -8.104 -19.001 1.00 59.59 221 ASN A N 1
ATOM 1730 C CA . ASN A 1 221 ? -14.095 -6.758 -19.098 1.00 59.59 221 ASN A CA 1
ATOM 1731 C C . ASN A 1 221 ? -13.168 -6.565 -20.310 1.00 59.59 221 ASN A C 1
ATOM 1733 O O . ASN A 1 221 ? -13.183 -5.496 -20.916 1.00 59.59 221 ASN A O 1
ATOM 1737 N N . ALA A 1 222 ? -12.377 -7.571 -20.687 1.00 62.28 222 ALA A N 1
ATOM 1738 C CA . ALA A 1 222 ? -11.496 -7.509 -21.851 1.00 62.28 222 ALA A CA 1
ATOM 1739 C C . ALA A 1 222 ? -12.301 -7.419 -23.155 1.00 62.28 222 ALA A C 1
ATOM 1741 O O . ALA A 1 222 ? -11.991 -6.589 -24.005 1.00 62.28 222 ALA A O 1
ATOM 1742 N N . VAL A 1 223 ? -13.380 -8.201 -23.276 1.00 73.00 223 VAL A N 1
ATOM 1743 C CA . VAL A 1 223 ? -14.316 -8.114 -24.410 1.00 73.00 223 VAL A CA 1
ATOM 1744 C C . VAL A 1 223 ? -14.960 -6.725 -24.485 1.00 73.00 223 VAL A C 1
ATOM 1746 O O . VAL A 1 223 ? -15.066 -6.152 -25.569 1.00 73.00 223 VAL A O 1
ATOM 1749 N N . ARG A 1 224 ? -15.320 -6.130 -23.340 1.00 74.44 224 ARG A N 1
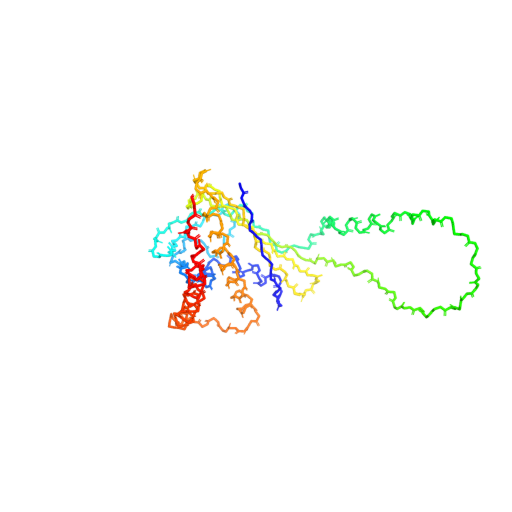ATOM 1750 C CA . ARG A 1 224 ? -15.867 -4.764 -23.285 1.00 74.44 224 ARG A CA 1
ATOM 1751 C C . ARG A 1 224 ? -14.874 -3.711 -23.794 1.00 74.44 224 ARG A C 1
ATOM 1753 O O . ARG A 1 224 ? -15.236 -2.868 -24.597 1.00 74.44 224 ARG A O 1
ATOM 1760 N N . ILE A 1 225 ? -13.608 -3.787 -23.386 1.00 61.19 225 ILE A N 1
ATOM 1761 C CA . ILE A 1 225 ? -12.580 -2.823 -23.818 1.00 61.19 225 ILE A CA 1
ATOM 1762 C C . ILE A 1 225 ? -12.248 -2.986 -25.307 1.00 61.19 225 ILE A C 1
ATOM 1764 O O . ILE A 1 225 ? -12.071 -1.995 -26.014 1.00 61.19 225 ILE A O 1
ATOM 1768 N N . LEU A 1 226 ? -12.152 -4.227 -25.793 1.00 64.00 226 LEU A N 1
ATOM 1769 C CA . LEU A 1 226 ? -11.888 -4.484 -27.210 1.00 64.00 226 LEU A CA 1
ATOM 1770 C C . LEU A 1 226 ? -13.039 -3.982 -28.090 1.00 64.00 226 LEU A C 1
ATOM 1772 O O . LEU A 1 226 ? -12.774 -3.342 -29.102 1.00 64.00 226 LEU A O 1
ATOM 1776 N N . SER A 1 227 ? -14.292 -4.181 -27.667 1.00 70.25 227 SER A N 1
ATOM 1777 C CA . SER A 1 227 ? -15.459 -3.653 -28.389 1.00 70.25 227 SER A CA 1
ATOM 1778 C C . SER A 1 227 ? -15.535 -2.122 -28.367 1.00 70.25 227 SER A C 1
ATOM 1780 O O . SER A 1 227 ? -15.794 -1.520 -29.406 1.00 70.25 227 SER A O 1
ATOM 1782 N N . GLU A 1 228 ? -15.230 -1.469 -27.240 1.00 71.00 228 GLU A N 1
ATOM 1783 C CA . GLU A 1 228 ? -15.162 0.001 -27.159 1.00 71.00 228 GLU A CA 1
ATOM 1784 C C . GLU A 1 228 ? -14.072 0.590 -28.079 1.00 71.00 228 GLU A C 1
ATOM 1786 O O . GLU A 1 228 ? -14.277 1.635 -28.699 1.00 71.00 228 GLU A O 1
ATOM 1791 N N . ASN A 1 229 ? -12.927 -0.086 -28.217 1.00 59.66 229 ASN A N 1
ATOM 1792 C CA . ASN A 1 229 ? -11.850 0.359 -29.105 1.00 59.66 229 ASN A CA 1
ATOM 1793 C C . ASN A 1 229 ? -12.140 0.093 -30.589 1.00 59.66 229 ASN A C 1
ATOM 1795 O O . ASN A 1 229 ? -11.759 0.910 -31.426 1.00 59.66 229 ASN A O 1
ATOM 1799 N N . GLU A 1 230 ? -12.816 -1.008 -30.930 1.00 68.38 230 GLU A N 1
ATOM 1800 C CA . GLU A 1 230 ? -13.179 -1.314 -32.321 1.00 68.38 230 GLU A CA 1
ATOM 1801 C C . GLU A 1 230 ? -14.190 -0.297 -32.877 1.00 68.38 230 GLU A C 1
ATOM 1803 O O . GLU A 1 230 ? -14.066 0.136 -34.024 1.00 68.38 230 GLU A O 1
ATOM 1808 N N . VAL A 1 231 ? -15.134 0.164 -32.045 1.00 65.12 231 VAL A N 1
ATOM 1809 C CA . VAL A 1 231 ? -16.069 1.246 -32.406 1.00 65.12 231 VAL A CA 1
ATOM 1810 C C . VAL A 1 231 ? -15.314 2.543 -32.697 1.00 65.12 231 VAL A C 1
ATOM 1812 O O . VAL A 1 231 ? -15.537 3.172 -33.729 1.00 65.12 231 VAL A O 1
ATOM 1815 N N . ARG A 1 232 ? -14.354 2.896 -31.838 1.00 58.62 232 ARG A N 1
ATOM 1816 C CA . ARG A 1 232 ? -13.553 4.115 -31.996 1.00 58.62 232 ARG A CA 1
ATOM 1817 C C . ARG A 1 232 ? -12.682 4.098 -33.255 1.00 58.62 232 ARG A C 1
ATOM 1819 O O . ARG A 1 232 ? -12.475 5.144 -33.856 1.00 58.62 232 ARG A O 1
ATOM 1826 N N . PHE A 1 233 ? -12.194 2.924 -33.664 1.00 51.59 233 PHE A N 1
ATOM 1827 C CA . PHE A 1 233 ? -11.366 2.778 -34.865 1.00 51.59 233 PHE A CA 1
ATOM 1828 C C . PHE A 1 233 ? -12.179 2.972 -36.155 1.00 51.59 233 PHE A C 1
ATOM 1830 O O . PHE A 1 233 ? -11.712 3.628 -37.085 1.00 51.59 233 PHE A O 1
ATOM 1837 N N . ARG A 1 234 ? -13.425 2.475 -36.191 1.00 63.81 234 ARG A N 1
ATOM 1838 C CA . ARG A 1 234 ? -14.318 2.648 -37.352 1.00 63.81 234 ARG A CA 1
ATOM 1839 C C . ARG A 1 234 ? -14.785 4.091 -37.548 1.00 63.81 234 ARG A C 1
ATOM 1841 O O . ARG A 1 234 ? -15.017 4.490 -38.684 1.00 63.81 234 ARG A O 1
ATOM 1848 N N . GLU A 1 235 ? -14.894 4.879 -36.480 1.00 64.44 235 GLU A N 1
ATOM 1849 C CA . GLU A 1 235 ? -15.236 6.306 -36.588 1.00 64.44 235 GLU A CA 1
ATOM 1850 C C . GLU A 1 235 ? -14.097 7.139 -37.195 1.00 64.44 235 GLU A C 1
ATOM 1852 O O . GLU A 1 235 ? -14.360 8.094 -37.923 1.00 64.44 235 GLU A O 1
ATOM 1857 N N . THR A 1 236 ? -12.835 6.765 -36.966 1.00 60.62 236 THR A N 1
ATOM 1858 C CA . THR A 1 236 ? -11.680 7.467 -37.553 1.00 60.62 236 THR A CA 1
ATOM 1859 C C . THR A 1 236 ? -11.471 7.199 -39.044 1.00 60.62 236 THR A C 1
ATOM 1861 O O . THR A 1 236 ? -10.976 8.081 -39.743 1.00 60.62 236 THR A O 1
ATOM 1864 N N . ASP A 1 237 ? -11.894 6.038 -39.550 1.00 55.56 237 ASP A N 1
ATOM 1865 C CA . ASP A 1 237 ? -11.815 5.712 -40.984 1.00 55.56 237 ASP A CA 1
ATOM 1866 C C . ASP A 1 237 ? -12.990 6.281 -41.798 1.00 55.56 237 ASP A C 1
ATOM 1868 O O . ASP A 1 237 ? -12.949 6.307 -43.028 1.00 55.56 237 ASP A O 1
ATOM 1872 N N . ALA A 1 238 ? -14.022 6.806 -41.133 1.00 56.03 238 ALA A N 1
ATOM 1873 C CA . ALA A 1 238 ? -15.167 7.447 -41.773 1.00 56.03 238 ALA A CA 1
ATOM 1874 C C . ALA A 1 238 ? -14.950 8.951 -42.036 1.00 56.03 238 ALA A C 1
ATOM 1876 O O . ALA A 1 238 ? -15.917 9.710 -42.083 1.00 56.03 238 ALA A O 1
ATOM 1877 N N . SER A 1 239 ? -13.703 9.404 -42.216 1.00 52.03 239 SER A N 1
ATOM 1878 C CA . SER A 1 239 ? -13.442 10.750 -42.734 1.00 52.03 239 SER A CA 1
ATOM 1879 C C . SER A 1 239 ? -13.692 10.746 -44.247 1.00 52.03 239 SER A C 1
ATOM 1881 O O . SER A 1 239 ? -12.934 10.106 -44.985 1.00 52.03 239 SER A O 1
ATOM 1883 N N . PRO A 1 240 ? -14.760 11.395 -44.748 1.00 55.88 240 PRO A N 1
ATOM 1884 C CA . PRO A 1 240 ? -15.053 11.396 -46.169 1.00 55.88 240 PRO A CA 1
ATOM 1885 C C . PRO A 1 240 ? -13.939 12.162 -46.876 1.00 55.88 240 PRO A C 1
ATOM 1887 O O . PRO A 1 240 ? -13.699 13.337 -46.598 1.00 55.88 240 PRO A O 1
ATOM 1890 N N . GLY A 1 241 ? -13.242 11.469 -47.779 1.00 52.47 241 GLY A N 1
ATOM 1891 C CA . GLY A 1 241 ? -12.228 12.048 -48.646 1.00 52.47 241 GLY A CA 1
ATOM 1892 C C . GLY A 1 241 ? -12.785 13.266 -49.376 1.00 52.47 241 GLY A C 1
ATOM 1893 O O . GLY A 1 241 ? -13.506 13.137 -50.363 1.00 52.47 241 GLY A O 1
ATOM 1894 N N . GLY A 1 242 ? -12.437 14.446 -48.866 1.00 53.19 242 GLY A N 1
ATOM 1895 C CA . GLY A 1 242 ? -12.663 15.729 -49.505 1.00 53.19 242 GLY A CA 1
ATOM 1896 C C . GLY A 1 242 ? -11.801 15.836 -50.755 1.00 53.19 242 GLY A C 1
ATOM 1897 O O . GLY A 1 242 ? -10.623 16.175 -50.688 1.00 53.19 242 GLY A O 1
ATOM 1898 N N . ASP A 1 243 ? -12.411 15.452 -51.868 1.00 60.06 243 ASP A N 1
ATOM 1899 C CA . ASP A 1 243 ? -12.376 16.125 -53.163 1.00 60.06 243 ASP A CA 1
ATOM 1900 C C . ASP A 1 243 ? -11.043 16.794 -53.551 1.00 60.06 243 ASP A C 1
ATOM 1902 O O . ASP A 1 243 ? -10.828 17.999 -53.406 1.00 60.06 243 ASP A O 1
ATOM 1906 N N . LYS A 1 244 ? -10.132 15.992 -54.112 1.00 55.94 244 LYS A N 1
ATOM 1907 C CA . LYS A 1 244 ? -9.072 16.506 -54.984 1.00 55.94 244 LYS A CA 1
ATOM 1908 C C . LYS A 1 244 ? -9.603 16.562 -56.411 1.00 55.94 244 LYS A C 1
ATOM 1910 O O . LYS A 1 244 ? -9.376 15.639 -57.193 1.00 55.94 244 LYS A O 1
ATOM 1915 N N . ALA A 1 245 ? -10.245 17.667 -56.772 1.00 62.81 245 ALA A N 1
ATOM 1916 C CA . ALA A 1 245 ? -10.530 17.975 -58.163 1.00 62.81 245 ALA A CA 1
ATOM 1917 C C . ALA A 1 245 ? -10.272 19.455 -58.494 1.00 62.81 245 ALA A C 1
ATOM 1919 O O . ALA A 1 245 ? -11.006 20.345 -58.088 1.00 62.81 245 ALA A O 1
ATOM 1920 N N . ARG A 1 246 ? -9.269 19.645 -59.366 1.00 54.91 246 ARG A N 1
ATOM 1921 C CA . ARG A 1 246 ? -9.143 20.700 -60.390 1.00 54.91 246 ARG A CA 1
ATOM 1922 C C . ARG A 1 246 ? -8.916 22.146 -59.918 1.00 54.91 246 ARG A C 1
ATOM 1924 O O . ARG A 1 246 ? -9.867 22.877 -59.660 1.00 54.91 246 ARG A O 1
ATOM 1931 N N . ARG A 1 247 ? -7.683 22.629 -60.091 1.00 58.72 247 ARG A N 1
ATOM 1932 C CA . ARG A 1 247 ? -7.279 23.505 -61.212 1.00 58.72 247 ARG A CA 1
ATOM 1933 C C . ARG A 1 247 ? -5.766 23.663 -61.256 1.00 58.72 247 ARG A C 1
ATOM 1935 O O . ARG A 1 247 ? -5.153 23.643 -60.171 1.00 58.72 247 ARG A O 1
#

Solvent-accessible surface area (backbone atoms only — not comparable to full-atom values): 14301 Å² total; per-residue (Å²): 124,48,76,48,74,52,75,49,81,31,77,41,47,60,64,64,57,49,53,50,71,45,33,48,75,50,53,53,74,38,43,48,86,63,38,38,54,77,46,74,55,57,67,57,69,65,51,58,73,36,63,36,39,34,38,33,30,48,82,83,45,79,44,68,34,32,32,33,27,71,42,65,44,69,75,36,68,67,75,70,77,74,50,69,66,59,46,51,50,48,53,60,68,70,43,76,76,74,79,72,74,87,73,76,88,78,82,90,79,81,91,76,83,87,68,84,77,80,73,76,80,77,72,55,53,37,35,39,29,38,40,30,38,32,52,82,37,54,91,45,70,39,43,36,40,37,39,41,40,39,19,55,34,85,86,30,47,18,39,41,33,46,34,36,42,34,27,73,72,56,92,77,71,40,70,71,50,47,56,53,50,51,54,51,48,52,53,41,51,52,47,23,51,56,43,51,38,34,50,70,59,60,78,35,77,95,62,84,73,57,68,63,61,58,49,51,56,44,52,55,50,51,53,49,53,54,53,58,50,53,55,56,53,56,61,66,71,65,63,79,83,80,77,92,73,90,133